Protein AF-E6YW79-F1 (afdb_monomer_lite)

Structure (mmCIF, N/CA/C/O backbone):
data_AF-E6YW79-F1
#
_entry.id   AF-E6YW79-F1
#
loop_
_atom_site.group_PDB
_atom_site.id
_atom_site.type_symbol
_atom_site.label_atom_id
_atom_site.label_alt_id
_atom_site.label_comp_id
_atom_site.label_asym_id
_atom_site.label_entity_id
_atom_site.label_seq_id
_atom_site.pdbx_PDB_ins_code
_atom_site.Cartn_x
_atom_site.Cartn_y
_atom_site.Cartn_z
_atom_site.occupancy
_atom_site.B_iso_or_equiv
_atom_site.auth_seq_id
_atom_site.auth_comp_id
_atom_site.auth_asym_id
_atom_site.auth_atom_id
_atom_site.pdbx_PDB_model_num
ATOM 1 N N . MET A 1 1 ? -9.771 10.134 -2.314 1.00 92.25 1 MET A N 1
ATOM 2 C CA . MET A 1 1 ? -8.399 9.682 -1.967 1.00 92.25 1 MET A CA 1
ATOM 3 C C . MET A 1 1 ? -8.096 9.860 -0.484 1.00 92.25 1 MET A C 1
ATOM 5 O O . MET A 1 1 ? -7.554 8.926 0.091 1.00 92.25 1 MET A O 1
ATOM 9 N N . ASN A 1 2 ? -8.450 11.001 0.130 1.00 97.81 2 ASN A N 1
ATOM 10 C CA . ASN A 1 2 ? -8.283 11.254 1.573 1.00 97.81 2 ASN A CA 1
ATOM 11 C C . ASN A 1 2 ? -6.860 10.954 2.063 1.00 97.81 2 ASN A C 1
ATOM 13 O O . ASN A 1 2 ? -6.667 10.248 3.048 1.00 97.81 2 ASN A O 1
ATOM 17 N N . LEU A 1 3 ? -5.875 11.444 1.307 1.00 98.38 3 LEU A N 1
ATOM 18 C CA . LEU A 1 3 ? -4.461 11.274 1.606 1.00 98.38 3 LEU A CA 1
ATOM 19 C C . LEU A 1 3 ? -3.974 12.432 2.473 1.00 98.38 3 LEU A C 1
ATOM 21 O O . LEU A 1 3 ? -4.204 13.588 2.118 1.00 98.38 3 LEU A O 1
ATOM 25 N N . ARG A 1 4 ? -3.257 12.131 3.555 1.00 97.75 4 ARG A N 1
ATOM 26 C CA . ARG A 1 4 ? -2.542 13.126 4.361 1.00 97.75 4 ARG A CA 1
ATOM 27 C C . ARG A 1 4 ? -1.064 12.766 4.463 1.00 97.75 4 ARG A C 1
ATOM 29 O O . ARG A 1 4 ? -0.723 11.610 4.698 1.00 97.75 4 ARG A O 1
ATOM 36 N N . LEU A 1 5 ? -0.198 13.758 4.280 1.00 96.31 5 LEU A N 1
ATOM 37 C CA . LEU A 1 5 ? 1.209 13.654 4.653 1.00 96.31 5 LEU A CA 1
ATOM 38 C C . LEU A 1 5 ? 1.336 14.038 6.125 1.00 96.31 5 LEU A C 1
ATOM 40 O O . LEU A 1 5 ? 0.803 15.063 6.541 1.00 96.31 5 LEU A O 1
ATOM 44 N N . VAL A 1 6 ? 2.046 13.219 6.886 1.00 94.19 6 VAL A N 1
ATOM 45 C CA . VAL A 1 6 ? 2.261 13.407 8.312 1.00 94.19 6 VAL A CA 1
ATOM 46 C C . VAL A 1 6 ? 3.751 13.282 8.607 1.00 94.19 6 VAL A C 1
ATOM 48 O O . VAL A 1 6 ? 4.389 12.291 8.248 1.00 94.19 6 VAL A O 1
ATOM 51 N N . THR A 1 7 ? 4.318 14.294 9.255 1.00 88.50 7 THR A N 1
ATOM 52 C CA . THR A 1 7 ? 5.762 14.387 9.519 1.00 88.50 7 THR A CA 1
ATOM 53 C C . THR A 1 7 ? 6.137 14.091 10.968 1.00 88.50 7 THR A C 1
ATOM 55 O O . THR A 1 7 ? 7.318 13.906 11.251 1.00 88.50 7 THR A O 1
ATOM 58 N N . THR A 1 8 ? 5.159 14.007 11.878 1.00 88.81 8 THR A N 1
ATOM 59 C CA . THR A 1 8 ? 5.372 13.648 13.286 1.00 88.81 8 THR A CA 1
ATOM 60 C C . THR A 1 8 ? 4.317 12.653 13.778 1.00 88.81 8 THR A C 1
ATOM 62 O O . THR A 1 8 ? 3.188 12.624 13.290 1.00 88.81 8 THR A O 1
ATOM 65 N N . LEU A 1 9 ? 4.651 11.844 14.789 1.00 89.75 9 LEU A N 1
ATOM 66 C CA . LEU A 1 9 ? 3.689 10.907 15.389 1.00 89.75 9 LEU A CA 1
ATOM 67 C C . LEU A 1 9 ? 2.538 11.632 16.107 1.00 89.75 9 LEU A C 1
ATOM 69 O O . LEU A 1 9 ? 1.419 11.130 16.132 1.00 89.75 9 LEU A O 1
ATOM 73 N N . LYS A 1 10 ? 2.777 12.838 16.637 1.00 89.69 10 LYS A N 1
ATOM 74 C CA . LYS A 1 10 ? 1.722 13.670 17.231 1.00 89.69 10 LYS A CA 1
ATOM 75 C C . LYS A 1 10 ? 0.698 14.095 16.176 1.00 89.69 10 LYS A C 1
ATOM 77 O O . LYS A 1 10 ? -0.505 13.944 16.385 1.00 89.69 10 LYS A O 1
ATOM 82 N N . ASP A 1 11 ? 1.178 14.562 15.026 1.00 92.44 11 ASP A N 1
ATOM 83 C CA . ASP A 1 11 ? 0.314 14.965 13.914 1.00 92.44 11 ASP A CA 1
ATOM 84 C C . ASP A 1 11 ? -0.427 13.767 13.308 1.00 92.44 11 ASP A C 1
ATOM 86 O O . ASP A 1 11 ? -1.526 13.933 12.770 1.00 92.44 11 ASP A O 1
ATOM 90 N N . LEU A 1 12 ? 0.135 12.555 13.427 1.00 95.12 12 LEU A N 1
ATOM 91 C CA . LEU A 1 12 ? -0.531 11.318 13.021 1.00 95.12 12 LEU A CA 1
ATOM 92 C C . LEU A 1 12 ? -1.775 11.077 13.869 1.00 95.12 12 LEU A C 1
ATOM 94 O O . LEU A 1 12 ? -2.858 10.932 13.307 1.00 95.12 12 LEU A O 1
ATOM 98 N N . GLY A 1 13 ? -1.633 11.109 15.197 1.00 94.75 13 GLY A N 1
ATOM 99 C CA . GLY A 1 13 ? -2.750 10.918 16.122 1.00 94.75 13 GLY A CA 1
ATOM 100 C C . GLY A 1 13 ? -3.864 11.934 15.895 1.00 94.75 13 GLY A C 1
ATOM 101 O O . GLY A 1 13 ? -5.007 11.546 15.654 1.00 94.75 13 GLY A O 1
ATOM 102 N N . ALA A 1 14 ? -3.516 13.224 15.837 1.00 94.81 14 ALA A N 1
ATOM 103 C CA . ALA A 1 14 ? -4.479 14.290 15.553 1.00 94.81 14 ALA A CA 1
ATOM 104 C C . ALA A 1 14 ? -5.167 14.105 14.187 1.00 94.81 14 ALA A C 1
ATOM 106 O O . ALA A 1 14 ? -6.379 14.287 14.050 1.00 94.81 14 ALA A O 1
ATOM 107 N N . SER A 1 15 ? -4.411 13.697 13.161 1.00 96.25 15 SER A N 1
ATOM 108 C CA . SER A 1 15 ? -4.961 13.457 11.826 1.00 96.25 15 SER A CA 1
ATOM 109 C C . SER A 1 15 ? -5.915 12.267 11.786 1.00 96.25 15 SER A C 1
ATOM 111 O O . SER A 1 15 ? -6.946 12.357 11.115 1.00 96.25 15 SER A O 1
ATOM 113 N N . MET A 1 16 ? -5.595 11.174 12.480 1.00 96.69 16 MET A N 1
ATOM 114 C CA . MET A 1 16 ? -6.439 9.980 12.560 1.00 96.69 16 MET A CA 1
ATOM 115 C C . MET A 1 16 ? -7.718 10.271 13.342 1.00 96.69 16 MET A C 1
ATOM 117 O O . MET A 1 16 ? -8.800 10.041 12.811 1.00 96.69 16 MET A O 1
ATOM 121 N N . GLN A 1 17 ? -7.608 10.865 14.534 1.00 95.81 17 GLN A N 1
ATOM 122 C CA . GLN A 1 17 ? -8.758 11.250 15.359 1.00 95.81 17 GLN A CA 1
ATOM 123 C C . GLN A 1 17 ? -9.705 12.184 14.605 1.00 95.81 17 GLN A C 1
ATOM 125 O O . GLN A 1 17 ? -10.901 11.914 14.546 1.00 95.81 17 GLN A O 1
ATOM 130 N N . LYS A 1 18 ? -9.175 13.220 13.938 1.00 96.31 18 LYS A N 1
ATOM 131 C CA . LYS A 1 18 ? -9.989 14.103 13.091 1.00 96.31 18 LYS A CA 1
ATOM 132 C C . LYS A 1 18 ? -10.673 13.333 11.959 1.00 96.31 18 LYS A C 1
ATOM 134 O O . LYS A 1 18 ? -11.853 13.516 11.724 1.00 96.31 18 LYS A O 1
ATOM 139 N N . THR A 1 19 ? -9.944 12.460 11.263 1.00 96.56 19 THR A N 1
ATOM 140 C CA . THR A 1 19 ? -10.503 11.670 10.150 1.00 96.56 19 THR A CA 1
ATOM 141 C C . THR A 1 19 ? -11.666 10.786 10.609 1.00 96.56 19 THR A C 1
ATOM 143 O O . THR A 1 19 ? -12.680 10.709 9.922 1.00 96.56 19 THR A O 1
ATOM 146 N N . ILE A 1 20 ? -11.526 10.146 11.771 1.00 95.69 20 ILE A N 1
ATOM 147 C CA . ILE A 1 20 ? -12.569 9.308 12.371 1.00 95.69 20 ILE A CA 1
ATOM 148 C C . ILE A 1 20 ? -13.749 10.172 12.834 1.00 95.69 20 ILE A C 1
ATOM 150 O O . ILE A 1 20 ? -14.892 9.837 12.535 1.00 95.69 20 ILE A O 1
ATOM 154 N N . GLY A 1 21 ? -13.481 11.300 13.501 1.00 95.44 21 GLY A N 1
ATOM 155 C CA . GLY A 1 21 ? -14.503 12.247 13.959 1.00 95.44 21 GLY A CA 1
ATOM 156 C C . GLY A 1 21 ? -15.311 12.875 12.819 1.00 95.44 21 GLY A C 1
ATOM 157 O O . GLY A 1 21 ? -16.516 13.048 12.952 1.00 95.44 21 GLY A O 1
ATOM 158 N N . ASP A 1 22 ? -14.677 13.114 11.668 1.00 96.88 22 ASP A N 1
ATOM 159 C CA . ASP A 1 22 ? -15.323 13.592 10.437 1.00 96.88 22 ASP A CA 1
ATOM 160 C C . ASP A 1 22 ? -16.150 12.483 9.731 1.00 96.88 22 ASP A C 1
ATOM 162 O O . ASP A 1 22 ? -16.690 12.699 8.646 1.00 96.88 22 ASP A O 1
ATOM 166 N N . GLY A 1 23 ? -16.222 11.267 10.291 1.00 96.25 23 GLY A N 1
ATOM 167 C CA . GLY A 1 23 ? -16.978 10.141 9.732 1.00 96.25 23 GLY A CA 1
ATOM 168 C C . GLY A 1 23 ? -16.363 9.518 8.472 1.00 96.25 23 GLY A C 1
ATOM 169 O O . GLY A 1 23 ? -17.032 8.758 7.762 1.00 96.25 23 GLY A O 1
ATOM 170 N N . ILE A 1 24 ? -15.094 9.811 8.164 1.00 97.44 24 ILE A N 1
ATOM 171 C CA . ILE A 1 24 ? -14.433 9.348 6.938 1.00 97.44 24 ILE A CA 1
ATOM 172 C C . ILE A 1 24 ? -14.166 7.840 7.016 1.00 97.44 24 ILE A C 1
ATOM 174 O O . ILE A 1 24 ? -13.313 7.376 7.766 1.00 97.44 24 ILE A O 1
ATOM 178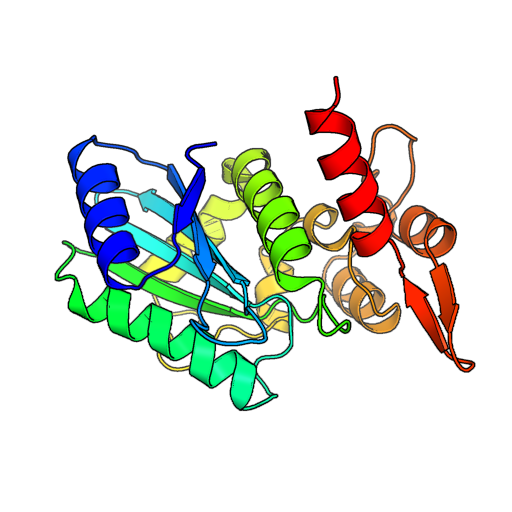 N N . GLN A 1 25 ? -14.839 7.080 6.151 1.00 97.38 25 GLN A N 1
ATOM 179 C CA . GLN A 1 25 ? -14.784 5.611 6.142 1.00 97.38 25 GLN A CA 1
ATOM 180 C C . GLN A 1 25 ? -13.524 5.026 5.488 1.00 97.38 25 GLN A C 1
ATOM 182 O O . GLN A 1 25 ? -13.233 3.844 5.648 1.00 97.38 25 GLN A O 1
ATOM 187 N N . SER A 1 26 ? -12.788 5.809 4.693 1.00 98.12 26 SER A N 1
ATOM 188 C CA . SER A 1 26 ? -11.548 5.352 4.061 1.00 98.12 26 SER A CA 1
ATOM 189 C C . SER A 1 26 ? -10.583 6.505 3.810 1.00 98.12 26 SER A C 1
ATOM 191 O O . SER A 1 26 ? -10.954 7.540 3.243 1.00 98.12 26 SER A O 1
ATOM 193 N N . SER A 1 27 ? -9.329 6.320 4.213 1.00 98.50 27 SER A N 1
ATOM 194 C CA . SER A 1 27 ? -8.274 7.331 4.113 1.00 98.50 27 SER A CA 1
ATOM 195 C C . SER A 1 27 ? -6.891 6.703 4.012 1.00 98.50 27 SER A C 1
ATOM 197 O O . SER A 1 27 ? -6.726 5.500 4.185 1.00 98.50 27 SER A O 1
ATOM 199 N N . ARG A 1 28 ? -5.898 7.519 3.652 1.00 98.69 28 ARG A N 1
ATOM 200 C CA . ARG A 1 28 ? -4.498 7.108 3.559 1.00 98.69 28 ARG A CA 1
ATOM 201 C C . ARG A 1 28 ? -3.609 8.117 4.261 1.00 98.69 28 ARG A C 1
ATOM 203 O O . ARG A 1 28 ? -3.845 9.322 4.180 1.00 98.69 28 ARG A O 1
ATOM 210 N N . PHE A 1 29 ? -2.547 7.632 4.885 1.00 98.38 29 PHE A N 1
ATOM 211 C CA . PHE A 1 29 ? -1.548 8.477 5.531 1.00 98.38 29 PHE A CA 1
ATOM 212 C C . PHE A 1 29 ? -0.171 8.098 5.011 1.00 98.38 29 PHE A C 1
ATOM 214 O O . PHE A 1 29 ? 0.165 6.921 4.984 1.00 98.38 29 PHE A O 1
ATOM 221 N N . ILE A 1 30 ? 0.625 9.076 4.592 1.00 97.62 30 ILE A N 1
ATOM 222 C CA . ILE A 1 30 ? 2.059 8.881 4.372 1.00 97.62 30 ILE A CA 1
ATOM 223 C C . ILE A 1 30 ? 2.757 9.450 5.592 1.00 97.62 30 ILE A C 1
ATOM 225 O O . ILE A 1 30 ? 2.590 10.631 5.894 1.00 97.62 30 ILE A O 1
ATOM 229 N N . VAL A 1 31 ? 3.509 8.611 6.292 1.00 95.00 31 VAL A N 1
ATOM 230 C CA . VAL A 1 31 ? 4.154 8.968 7.555 1.00 95.00 31 VAL A CA 1
ATOM 231 C C . VAL A 1 31 ? 5.655 8.978 7.351 1.00 95.00 31 VAL A C 1
ATOM 233 O O . VAL A 1 31 ? 6.218 7.977 6.910 1.00 95.00 31 VAL A O 1
ATOM 236 N N . ASN A 1 32 ? 6.303 10.096 7.679 1.00 91.19 32 ASN A N 1
ATOM 237 C CA . ASN A 1 32 ? 7.751 10.111 7.834 1.00 91.19 32 ASN A CA 1
ATOM 238 C C . ASN A 1 32 ? 8.117 9.549 9.211 1.00 91.19 32 ASN A C 1
ATOM 240 O O . ASN A 1 32 ? 7.806 10.148 10.238 1.00 91.19 32 ASN A O 1
ATOM 244 N N . VAL A 1 33 ? 8.774 8.398 9.225 1.00 80.69 33 VAL A N 1
ATOM 245 C CA . VAL A 1 33 ? 9.128 7.666 10.443 1.00 80.69 33 VAL A CA 1
ATOM 246 C C . VAL A 1 33 ? 10.450 8.152 11.051 1.00 80.69 33 VAL A C 1
ATOM 248 O O . VAL A 1 33 ? 10.714 7.920 12.229 1.00 80.69 33 VAL A O 1
ATOM 251 N N . LEU A 1 34 ? 11.278 8.853 10.268 1.00 75.31 34 LEU A N 1
ATOM 252 C CA . LEU A 1 34 ? 12.554 9.418 10.709 1.00 75.31 34 LEU A CA 1
ATOM 253 C C . LEU A 1 34 ? 12.515 10.948 10.659 1.00 75.31 34 LEU A C 1
ATOM 255 O O . LEU A 1 34 ? 12.257 11.544 9.618 1.00 75.31 34 LEU A O 1
ATOM 259 N N . THR A 1 35 ? 12.839 11.595 11.776 1.00 62.03 35 THR A N 1
ATOM 260 C CA . THR A 1 35 ? 12.948 13.062 11.879 1.00 62.03 35 THR A CA 1
ATOM 261 C C . THR A 1 35 ? 14.343 13.598 11.518 1.00 62.03 35 THR A C 1
ATOM 263 O O . THR A 1 35 ? 14.586 14.792 11.662 1.00 62.03 35 THR A O 1
ATOM 266 N N . SER A 1 36 ? 15.268 12.743 11.058 1.00 60.41 36 SER A N 1
ATOM 267 C CA . SER A 1 36 ? 16.679 13.076 10.792 1.00 60.41 36 SER A CA 1
ATOM 268 C C . SER A 1 36 ? 17.066 12.984 9.302 1.00 60.41 36 SER A C 1
ATOM 270 O O . SER A 1 36 ? 16.207 12.862 8.431 1.00 60.41 36 SER A O 1
ATOM 272 N N . ALA A 1 37 ? 18.372 13.074 9.003 1.00 62.44 37 ALA A N 1
ATOM 273 C CA . ALA A 1 37 ? 18.960 13.322 7.677 1.00 62.44 37 ALA A CA 1
ATOM 274 C C . ALA A 1 37 ? 18.546 12.368 6.535 1.00 62.44 37 ALA A C 1
ATOM 276 O O . ALA A 1 37 ? 18.712 12.723 5.369 1.00 62.44 37 ALA A O 1
ATOM 277 N N . MET A 1 38 ? 18.004 11.183 6.834 1.00 72.69 38 MET A N 1
ATOM 278 C CA . MET A 1 38 ? 17.462 10.273 5.824 1.00 72.69 38 MET A CA 1
ATOM 279 C C . MET A 1 38 ? 16.015 9.917 6.180 1.00 72.69 38 MET A C 1
ATOM 281 O O . MET A 1 38 ? 15.799 9.151 7.118 1.00 72.69 38 MET A O 1
ATOM 285 N N . PRO A 1 39 ? 15.013 10.453 5.465 1.00 82.75 39 PRO A N 1
ATOM 286 C CA . PRO A 1 39 ? 13.622 10.155 5.761 1.00 82.75 39 PRO A CA 1
ATOM 287 C C . PRO A 1 39 ? 13.283 8.706 5.391 1.00 82.75 39 PRO A C 1
ATOM 289 O O . PRO A 1 39 ? 13.745 8.182 4.374 1.00 82.75 39 PRO A O 1
ATOM 292 N N . HIS A 1 40 ? 12.418 8.079 6.184 1.00 89.75 40 HIS A N 1
ATOM 293 C CA . HIS A 1 40 ? 11.808 6.791 5.854 1.00 89.75 40 HIS A CA 1
ATOM 294 C C . HIS A 1 40 ? 10.303 6.979 5.817 1.00 89.75 40 HIS A C 1
ATOM 296 O O . HIS A 1 40 ? 9.696 7.276 6.842 1.00 89.75 40 HIS A O 1
ATOM 302 N N . PHE A 1 41 ? 9.711 6.855 4.634 1.00 93.00 41 PHE A N 1
ATOM 303 C CA . PHE A 1 41 ? 8.275 7.009 4.457 1.00 93.00 41 PHE A CA 1
ATOM 304 C C . PHE A 1 41 ? 7.602 5.649 4.357 1.00 93.00 41 PHE A C 1
ATOM 306 O O . PHE A 1 41 ? 8.024 4.812 3.559 1.00 93.00 41 PHE A O 1
ATOM 313 N N . VAL A 1 42 ? 6.519 5.493 5.110 1.00 94.75 42 VAL A N 1
ATOM 314 C CA . VAL A 1 42 ? 5.587 4.366 5.001 1.00 94.75 42 VAL A CA 1
ATOM 315 C C . VAL A 1 42 ? 4.197 4.891 4.670 1.00 94.75 42 VAL A C 1
ATOM 317 O O . VAL A 1 42 ? 3.889 6.064 4.913 1.00 94.75 42 VAL A O 1
ATOM 320 N N . VAL A 1 43 ? 3.342 4.026 4.128 1.00 97.94 43 VAL A N 1
ATOM 321 C CA . VAL A 1 43 ? 1.942 4.358 3.851 1.00 97.94 43 VAL A CA 1
ATOM 322 C C . VAL A 1 43 ? 1.010 3.513 4.707 1.00 97.94 43 VAL A C 1
ATOM 324 O O . VAL A 1 43 ? 1.215 2.316 4.877 1.00 97.94 43 VAL A O 1
ATOM 327 N N . ILE A 1 44 ? -0.024 4.149 5.242 1.00 98.44 44 ILE A N 1
ATOM 328 C CA . ILE A 1 44 ? -1.079 3.523 6.033 1.00 98.44 44 ILE A CA 1
ATOM 329 C C . ILE A 1 44 ? -2.367 3.592 5.226 1.00 98.44 44 ILE A C 1
ATOM 331 O O . ILE A 1 44 ? -2.756 4.684 4.800 1.00 98.44 44 ILE A O 1
ATOM 335 N N . ASP A 1 45 ? -3.026 2.452 5.038 1.00 98.75 45 ASP A N 1
ATOM 336 C CA . ASP A 1 45 ? -4.399 2.387 4.543 1.00 98.75 45 ASP A CA 1
ATOM 337 C C . ASP A 1 45 ? -5.367 2.258 5.716 1.00 98.75 45 ASP A C 1
ATOM 339 O O . ASP A 1 45 ? -5.168 1.435 6.613 1.00 98.75 45 ASP A O 1
ATOM 343 N N . HIS A 1 46 ? -6.412 3.076 5.707 1.00 98.31 46 HIS A N 1
ATOM 344 C CA . HIS A 1 46 ? -7.480 3.053 6.693 1.00 98.31 46 HIS A CA 1
ATOM 345 C C . HIS A 1 46 ? -8.807 2.705 6.022 1.00 98.31 46 HIS A C 1
ATOM 347 O O . HIS A 1 46 ? -9.175 3.292 4.993 1.00 98.31 46 HIS A O 1
ATOM 353 N N . LYS A 1 47 ? -9.550 1.794 6.656 1.00 98.19 47 LYS A N 1
ATOM 354 C CA . LYS A 1 47 ? -10.933 1.477 6.310 1.00 98.19 47 LYS A CA 1
ATOM 355 C C . LYS A 1 47 ? -11.757 1.227 7.573 1.00 98.19 47 LYS A C 1
ATOM 357 O O . LYS A 1 47 ? -11.350 0.440 8.425 1.00 98.19 47 LYS A O 1
ATOM 362 N N . THR A 1 48 ? -12.931 1.837 7.649 1.00 97.75 48 THR A N 1
ATOM 363 C CA . THR A 1 48 ? -13.951 1.532 8.656 1.00 97.75 48 THR A CA 1
ATOM 364 C C . THR A 1 48 ? -14.894 0.470 8.096 1.00 97.75 48 THR A C 1
ATOM 366 O O . THR A 1 48 ? -15.424 0.622 6.995 1.00 97.75 48 THR A O 1
ATOM 369 N N . ILE A 1 49 ? -15.086 -0.631 8.824 1.00 97.00 49 ILE A N 1
ATOM 370 C CA . ILE A 1 49 ? -15.976 -1.733 8.430 1.00 97.00 49 ILE A CA 1
ATOM 371 C C . ILE A 1 49 ? -16.809 -2.124 9.644 1.00 97.00 49 ILE A C 1
ATOM 373 O O . ILE A 1 49 ? -16.253 -2.555 10.648 1.00 97.00 49 ILE A O 1
ATOM 377 N N . ASN A 1 50 ? -18.137 -2.011 9.552 1.00 95.56 50 ASN A N 1
ATOM 378 C CA . ASN A 1 50 ? -19.056 -2.331 10.653 1.00 95.56 50 ASN A CA 1
ATOM 379 C C . ASN A 1 50 ? -18.659 -1.627 11.968 1.00 95.56 50 ASN A C 1
ATOM 381 O O . ASN A 1 50 ? -18.578 -2.266 13.012 1.00 95.56 50 ASN A O 1
ATOM 385 N N . ASN A 1 51 ? -18.353 -0.326 11.889 1.00 94.94 51 ASN A N 1
ATOM 386 C CA . ASN A 1 51 ? -17.861 0.519 12.989 1.00 94.94 51 ASN A CA 1
ATOM 387 C C . ASN A 1 51 ? -16.497 0.126 13.587 1.00 94.94 51 ASN A C 1
ATOM 389 O O . ASN A 1 51 ? -16.058 0.755 14.544 1.00 94.94 51 ASN A O 1
ATOM 393 N N . LYS A 1 52 ? -15.796 -0.847 12.996 1.00 97.75 52 LYS A N 1
ATOM 394 C CA . LYS A 1 52 ? -14.436 -1.238 13.381 1.00 97.75 52 LYS A CA 1
ATOM 395 C C . LYS A 1 52 ? -13.410 -0.531 12.516 1.00 97.75 52 LYS A C 1
ATOM 397 O O . LYS A 1 52 ? -13.540 -0.522 11.288 1.00 97.75 52 LYS A O 1
ATOM 402 N N . LEU A 1 53 ? -12.377 0.023 13.138 1.00 98.06 53 LEU A N 1
ATOM 403 C CA . LEU A 1 53 ? -11.315 0.736 12.432 1.00 98.06 53 LEU A CA 1
ATOM 404 C C . LEU A 1 53 ? -10.201 -0.238 12.039 1.00 98.06 53 LEU A C 1
ATOM 406 O O . LEU A 1 53 ? -9.580 -0.863 12.892 1.00 98.06 53 LEU A O 1
ATOM 410 N N . SER A 1 54 ? -9.917 -0.368 10.747 1.00 97.94 54 SER A N 1
ATOM 411 C CA . SER A 1 54 ? -8.853 -1.231 10.230 1.00 97.94 54 SER A CA 1
ATOM 412 C C . SER A 1 54 ? -7.728 -0.379 9.653 1.00 97.94 54 SER A C 1
ATOM 414 O O . SER A 1 54 ? -7.923 0.312 8.651 1.00 97.94 54 SER A O 1
ATOM 416 N N . PHE A 1 55 ? -6.549 -0.450 10.270 1.00 97.94 55 PHE A N 1
ATOM 417 C CA . PHE A 1 55 ? -5.323 0.210 9.829 1.00 97.94 55 PHE A CA 1
ATOM 418 C C . PHE A 1 55 ? -4.301 -0.825 9.358 1.00 97.94 55 PHE A C 1
ATOM 420 O O . PHE A 1 55 ? -3.982 -1.774 10.077 1.00 97.94 55 PHE A O 1
ATOM 427 N N . VAL A 1 56 ? -3.775 -0.632 8.151 1.00 98.25 56 VAL A N 1
ATOM 428 C CA . VAL A 1 56 ? -2.762 -1.507 7.550 1.00 98.25 56 VAL A CA 1
ATOM 429 C C . VAL A 1 56 ? -1.569 -0.659 7.123 1.00 98.25 56 VAL A C 1
ATOM 431 O O . VAL A 1 56 ? -1.700 0.211 6.263 1.00 98.25 56 VAL A O 1
ATOM 434 N N . LEU A 1 57 ? -0.414 -0.889 7.745 1.00 97.88 57 LEU A N 1
ATOM 435 C CA . LEU A 1 57 ? 0.832 -0.172 7.497 1.00 97.88 57 LEU A CA 1
ATOM 436 C C . LEU A 1 57 ? 1.670 -0.961 6.492 1.00 97.88 57 LEU A C 1
ATOM 438 O O . LEU A 1 57 ? 2.113 -2.066 6.792 1.00 97.88 57 LEU A O 1
ATOM 442 N N . PHE A 1 58 ? 1.908 -0.393 5.316 1.00 97.69 58 PHE A N 1
ATOM 443 C CA . PHE A 1 58 ? 2.682 -1.028 4.253 1.00 97.69 58 PHE A CA 1
ATOM 444 C C . PHE A 1 58 ? 4.152 -0.609 4.327 1.00 97.69 58 PHE A C 1
ATOM 446 O O . PHE A 1 58 ? 4.484 0.560 4.101 1.00 97.69 58 PHE A O 1
ATOM 453 N N . GLU A 1 59 ? 5.032 -1.580 4.576 1.00 95.62 59 GLU A N 1
ATOM 454 C CA . GLU A 1 59 ? 6.476 -1.446 4.379 1.00 95.62 59 GLU A CA 1
ATOM 455 C C . GLU A 1 59 ? 6.844 -1.894 2.962 1.00 95.62 59 GLU A C 1
ATOM 457 O O . GLU A 1 59 ? 6.544 -3.009 2.536 1.00 95.62 59 GLU A O 1
ATOM 462 N N . CYS A 1 60 ? 7.506 -1.019 2.209 1.00 95.62 60 CYS A N 1
ATOM 463 C CA . CYS A 1 60 ? 7.877 -1.299 0.823 1.00 95.62 60 CYS A CA 1
ATOM 464 C C . CYS A 1 60 ? 9.161 -2.129 0.721 1.00 95.62 60 CYS A C 1
ATOM 466 O O . CYS A 1 60 ? 9.394 -2.767 -0.309 1.00 95.62 60 CYS A O 1
ATOM 468 N N . THR A 1 61 ? 10.015 -2.084 1.744 1.00 93.81 61 THR A N 1
ATOM 469 C CA . THR A 1 61 ? 11.253 -2.870 1.837 1.00 93.81 61 THR A CA 1
ATOM 470 C C . THR A 1 61 ? 10.992 -4.225 2.506 1.00 93.81 61 THR A C 1
ATOM 472 O O . THR A 1 61 ? 9.842 -4.636 2.662 1.00 93.81 61 THR A O 1
ATOM 475 N N . ARG A 1 62 ? 12.064 -4.953 2.849 1.00 91.06 62 ARG A N 1
ATOM 476 C CA . ARG A 1 62 ? 11.961 -6.126 3.718 1.00 91.06 62 ARG A CA 1
ATOM 477 C C . ARG A 1 62 ? 11.933 -5.722 5.183 1.00 91.06 62 ARG A C 1
ATOM 479 O O . ARG A 1 62 ? 12.742 -4.893 5.603 1.00 91.06 62 ARG A O 1
ATOM 486 N N . CYS A 1 63 ? 11.100 -6.399 5.962 1.00 83.31 63 CYS A N 1
ATOM 487 C CA . CYS A 1 63 ? 11.068 -6.293 7.419 1.00 83.31 63 CYS A CA 1
ATOM 488 C C . CYS A 1 63 ? 12.165 -7.135 8.091 1.00 83.31 63 CYS A C 1
ATOM 490 O O . CYS A 1 63 ? 12.445 -6.948 9.269 1.00 83.31 63 CYS A O 1
ATOM 492 N N . ASN A 1 64 ? 12.840 -8.024 7.354 1.00 76.12 64 ASN A N 1
ATOM 493 C CA . ASN A 1 64 ? 13.986 -8.770 7.885 1.00 76.12 64 ASN A CA 1
ATOM 494 C C . ASN A 1 64 ? 15.244 -7.904 8.112 1.00 76.12 64 ASN A C 1
ATOM 496 O O . ASN A 1 64 ? 16.164 -8.332 8.803 1.00 76.12 64 ASN A O 1
ATOM 500 N N . ASN A 1 65 ? 15.289 -6.693 7.549 1.00 61.91 65 ASN A N 1
ATOM 501 C CA . ASN A 1 65 ? 16.272 -5.681 7.910 1.00 61.91 65 ASN A CA 1
ATOM 502 C C . ASN A 1 65 ? 15.770 -4.979 9.174 1.00 61.91 65 ASN A C 1
ATOM 504 O O . ASN A 1 65 ? 14.818 -4.198 9.101 1.00 61.91 65 ASN A O 1
ATOM 508 N N . GLU A 1 66 ? 16.426 -5.230 10.309 1.00 65.50 66 GLU A N 1
ATOM 509 C CA . GLU A 1 66 ? 16.022 -4.766 11.648 1.00 65.50 66 GLU A CA 1
ATOM 510 C C . GLU A 1 66 ? 15.591 -3.289 11.683 1.00 65.50 66 GLU A C 1
ATOM 512 O O . GLU A 1 66 ? 14.627 -2.935 12.356 1.00 65.50 66 GLU A O 1
ATOM 517 N N . VAL A 1 67 ? 16.231 -2.422 10.891 1.00 80.75 67 VAL A N 1
ATOM 518 C CA . VAL A 1 67 ? 15.925 -0.985 10.843 1.00 80.75 67 VAL A CA 1
ATOM 519 C C . VAL A 1 67 ? 14.513 -0.689 10.325 1.00 80.75 67 VAL A C 1
ATOM 521 O O . VAL A 1 67 ? 13.777 0.040 10.986 1.00 80.75 67 VAL A O 1
ATOM 524 N N . SER A 1 68 ? 14.105 -1.222 9.167 1.00 82.69 68 SER A N 1
ATOM 525 C CA . SER A 1 68 ? 12.786 -0.909 8.584 1.00 82.69 68 SER A CA 1
ATOM 526 C C . SER A 1 68 ? 11.657 -1.398 9.488 1.00 82.69 68 SER A C 1
ATOM 528 O O . SER A 1 68 ? 10.724 -0.643 9.768 1.00 82.69 68 SER A O 1
ATOM 530 N N . PHE A 1 69 ? 11.791 -2.614 10.027 1.00 87.75 69 PHE A N 1
ATOM 531 C CA . PHE A 1 69 ? 10.803 -3.173 10.943 1.00 87.75 69 PHE A CA 1
ATOM 532 C C . PHE A 1 69 ? 10.720 -2.403 12.266 1.00 87.75 69 PHE A C 1
ATOM 534 O O . PHE A 1 69 ? 9.621 -2.085 12.719 1.00 87.75 69 PHE A O 1
ATOM 541 N N . VAL A 1 70 ? 11.856 -2.018 12.857 1.00 87.81 70 VAL A N 1
ATOM 542 C CA . VAL A 1 70 ? 11.874 -1.171 14.062 1.00 87.81 70 VAL A CA 1
ATOM 543 C C . VAL A 1 70 ? 11.176 0.162 13.803 1.00 87.81 70 VAL A C 1
ATOM 545 O O . VAL A 1 70 ? 10.402 0.627 14.640 1.00 87.81 70 VAL A O 1
ATOM 548 N N . LEU A 1 71 ? 11.423 0.786 12.650 1.00 88.25 71 LEU A N 1
ATOM 549 C CA . LEU A 1 71 ? 10.812 2.065 12.303 1.00 88.25 71 LEU A CA 1
ATOM 550 C C . LEU A 1 71 ? 9.294 1.935 12.159 1.00 88.25 71 LEU A C 1
ATOM 552 O O . LEU A 1 71 ? 8.560 2.626 12.866 1.00 88.25 71 LEU A O 1
ATOM 556 N N . ILE A 1 72 ? 8.802 1.036 11.310 1.00 91.19 72 ILE A N 1
ATOM 557 C CA . ILE A 1 72 ? 7.354 0.890 11.115 1.00 91.19 72 ILE A CA 1
ATOM 558 C C . ILE A 1 72 ? 6.641 0.408 12.394 1.00 91.19 72 ILE A C 1
ATOM 560 O O . ILE A 1 72 ? 5.527 0.852 12.681 1.00 91.19 72 ILE A O 1
ATOM 564 N N . SER A 1 73 ? 7.318 -0.373 13.245 1.00 91.50 73 SER A N 1
ATOM 565 C CA . SER A 1 73 ? 6.815 -0.756 14.574 1.00 91.50 73 SER A CA 1
ATOM 566 C C . SER A 1 73 ? 6.646 0.433 15.520 1.00 91.50 73 SER A C 1
ATOM 568 O O . SER A 1 73 ? 5.692 0.459 16.297 1.00 91.50 73 SER A O 1
ATOM 570 N N . LYS A 1 74 ? 7.504 1.464 15.447 1.00 91.69 74 LYS A N 1
ATOM 571 C CA . LYS A 1 74 ? 7.300 2.712 16.211 1.00 91.69 74 LYS A CA 1
ATOM 572 C C . LYS A 1 74 ? 6.010 3.419 15.800 1.00 91.69 74 LYS A C 1
ATOM 574 O O . LYS A 1 74 ? 5.321 3.957 16.662 1.00 91.69 74 LYS A O 1
ATOM 579 N N . VAL A 1 75 ? 5.666 3.393 14.511 1.00 93.56 75 VAL A N 1
ATOM 580 C CA . VAL A 1 75 ? 4.400 3.955 14.016 1.00 93.56 75 VAL A CA 1
ATOM 581 C C . VAL A 1 75 ? 3.215 3.149 14.542 1.00 93.56 75 VAL A C 1
ATOM 583 O O . VAL A 1 75 ? 2.288 3.745 15.085 1.00 93.56 75 VAL A O 1
ATOM 586 N N . LYS A 1 76 ? 3.260 1.810 14.457 1.00 94.75 76 LYS A N 1
ATOM 587 C CA . LYS A 1 76 ? 2.215 0.934 15.019 1.00 94.75 76 LYS A CA 1
ATOM 588 C C . LYS A 1 76 ? 1.995 1.203 16.511 1.00 94.75 76 LYS A C 1
ATOM 590 O O . LYS A 1 76 ? 0.869 1.484 16.908 1.00 94.75 76 LYS A O 1
ATOM 595 N N . ARG A 1 77 ? 3.068 1.229 17.308 1.00 93.38 77 ARG A N 1
ATOM 596 C CA . ARG A 1 77 ? 3.001 1.516 18.752 1.00 93.38 77 ARG A CA 1
ATOM 597 C C . ARG A 1 77 ? 2.438 2.901 19.062 1.00 93.38 77 ARG A C 1
ATOM 599 O O . ARG A 1 77 ? 1.730 3.068 20.048 1.00 93.38 77 ARG A O 1
ATOM 606 N N . ALA A 1 78 ? 2.740 3.899 18.233 1.00 93.38 78 ALA A N 1
ATOM 607 C CA . ALA A 1 78 ? 2.147 5.224 18.382 1.00 93.38 78 ALA A CA 1
ATOM 608 C C . ALA A 1 78 ? 0.631 5.188 18.147 1.00 93.38 78 ALA A C 1
ATOM 610 O O . ALA A 1 78 ? -0.112 5.743 18.949 1.00 93.38 78 ALA A O 1
ATOM 611 N N . ILE A 1 79 ? 0.178 4.482 17.103 1.00 94.25 79 ILE A N 1
ATOM 612 C CA . ILE A 1 79 ? -1.251 4.287 16.813 1.00 94.25 79 ILE A CA 1
ATOM 613 C C . ILE A 1 79 ? -1.956 3.603 17.983 1.00 94.25 79 ILE A C 1
ATOM 615 O O . ILE A 1 79 ? -3.024 4.049 18.397 1.00 94.25 79 ILE A O 1
ATOM 619 N N . GLU A 1 80 ? -1.330 2.576 18.556 1.00 93.19 80 GLU A N 1
ATOM 620 C CA . GLU A 1 80 ? -1.849 1.873 19.731 1.00 93.19 80 GLU A CA 1
ATOM 621 C C . GLU A 1 80 ? -1.974 2.777 20.963 1.00 93.19 80 GLU A C 1
ATOM 623 O O . GLU A 1 80 ? -2.889 2.609 21.766 1.00 93.19 80 GLU A O 1
ATOM 628 N N . GLY A 1 81 ? -1.114 3.791 21.076 1.00 93.31 81 GLY A N 1
ATOM 629 C CA . GLY A 1 81 ? -1.178 4.802 22.128 1.00 93.31 81 GLY A CA 1
ATOM 630 C C . GLY A 1 81 ? -2.247 5.887 21.935 1.00 93.31 81 GLY A C 1
ATOM 631 O O . GLY A 1 81 ? -2.512 6.624 22.881 1.00 93.31 81 GLY A O 1
ATOM 632 N N . PHE A 1 82 ? -2.878 6.017 20.759 1.00 91.81 82 PHE A N 1
ATOM 633 C CA . PHE A 1 82 ? -3.849 7.095 20.484 1.00 91.81 82 PHE A CA 1
ATOM 634 C C . PHE A 1 82 ? -5.252 6.861 21.061 1.00 91.81 82 PHE A C 1
ATOM 636 O O . PHE A 1 82 ? -6.109 7.733 20.904 1.00 91.81 82 PHE A O 1
ATOM 643 N N . GLN A 1 83 ? -5.487 5.716 21.714 1.00 87.69 83 GLN A N 1
ATOM 644 C CA . GLN A 1 83 ? -6.768 5.357 22.342 1.00 87.69 83 GLN A CA 1
ATOM 645 C C . GLN A 1 83 ? -7.964 5.446 21.372 1.00 87.69 83 GLN A C 1
ATOM 647 O O . GLN A 1 83 ? -9.033 5.950 21.713 1.00 87.69 83 GLN A O 1
ATOM 652 N N . LEU A 1 84 ? -7.780 4.981 20.132 1.00 90.94 84 LEU A N 1
ATOM 653 C CA . LEU A 1 84 ? -8.858 4.927 19.141 1.00 90.94 84 LEU A CA 1
ATOM 654 C C . LEU A 1 84 ? -9.906 3.860 19.530 1.00 90.94 84 LEU A C 1
ATOM 656 O O . LEU A 1 84 ? -9.540 2.830 20.098 1.00 90.94 84 LEU A O 1
ATOM 660 N N . PRO A 1 85 ? -11.199 4.062 19.217 1.00 89.88 85 PRO A N 1
ATOM 661 C CA . PRO A 1 85 ? -12.242 3.084 19.525 1.00 89.88 85 PRO A CA 1
ATOM 662 C C . PRO A 1 85 ? -12.178 1.870 18.582 1.00 89.88 85 PRO A C 1
ATOM 664 O O . PRO A 1 85 ? -12.033 2.052 17.377 1.00 89.88 85 PRO A O 1
ATOM 667 N N . ASP A 1 86 ? -12.313 0.653 19.130 1.00 93.50 86 ASP A N 1
ATOM 668 C CA . ASP A 1 86 ? -12.428 -0.641 18.411 1.00 93.50 86 ASP A CA 1
ATOM 669 C C . ASP A 1 86 ? -11.590 -0.716 17.113 1.00 93.50 86 ASP A C 1
ATOM 671 O O . ASP A 1 86 ? -12.112 -0.854 15.998 1.00 93.50 86 ASP A O 1
ATOM 675 N N . PHE A 1 87 ? -10.269 -0.550 17.265 1.00 95.25 87 PHE A N 1
ATOM 676 C CA . PHE A 1 87 ? -9.319 -0.491 16.154 1.00 95.25 87 PHE A CA 1
ATOM 677 C C . PHE A 1 87 ? -8.396 -1.713 16.081 1.00 95.25 87 PHE A C 1
ATOM 679 O O . PHE A 1 87 ? -8.057 -2.339 17.083 1.00 95.25 87 PHE A O 1
ATOM 686 N N . TYR A 1 88 ? -7.945 -2.009 14.862 1.00 96.19 88 TYR A N 1
ATOM 687 C CA . TYR A 1 88 ? -7.094 -3.144 14.525 1.00 96.19 88 TYR A CA 1
ATOM 688 C C . TYR A 1 88 ? -5.974 -2.664 13.610 1.00 96.19 88 TYR A C 1
ATOM 690 O O . TYR A 1 88 ? -6.227 -2.042 12.576 1.00 96.19 88 TYR A O 1
ATOM 698 N N . CYS A 1 89 ? -4.732 -2.940 13.992 1.00 96.00 89 CYS A N 1
ATOM 699 C CA . CYS A 1 89 ? -3.553 -2.374 13.353 1.00 96.00 89 CYS A CA 1
ATOM 700 C C . CYS A 1 89 ? -2.554 -3.480 13.009 1.00 96.00 89 CYS A C 1
ATOM 702 O O . CYS A 1 89 ? -2.152 -4.235 13.892 1.00 96.00 89 CYS A O 1
ATOM 704 N N . SER A 1 90 ? -2.147 -3.562 11.741 1.00 96.81 90 SER A N 1
ATOM 705 C CA . SER A 1 90 ? -1.160 -4.542 11.272 1.00 96.81 90 SER A CA 1
ATOM 706 C C . SER A 1 90 ? -0.092 -3.910 10.402 1.00 96.81 90 SER A C 1
ATOM 708 O O . SER A 1 90 ? -0.368 -2.989 9.634 1.00 96.81 90 SER A O 1
ATOM 710 N N . ILE A 1 91 ? 1.113 -4.468 10.475 1.00 96.31 91 ILE A N 1
ATOM 711 C CA . ILE A 1 91 ? 2.202 -4.199 9.538 1.00 96.31 91 ILE A CA 1
ATOM 712 C C . ILE A 1 91 ? 2.173 -5.261 8.438 1.00 96.31 91 ILE A C 1
ATOM 714 O O . ILE A 1 91 ? 2.015 -6.448 8.727 1.00 96.31 91 ILE A O 1
ATOM 718 N N . VAL A 1 92 ? 2.346 -4.844 7.186 1.00 96.94 92 VAL A N 1
ATOM 719 C CA . VAL A 1 92 ? 2.466 -5.735 6.030 1.00 96.94 92 VAL A CA 1
ATOM 720 C C . VAL A 1 92 ? 3.742 -5.410 5.258 1.00 96.94 92 VAL A C 1
ATOM 722 O O . VAL A 1 92 ? 4.029 -4.254 4.945 1.00 96.94 92 VAL A O 1
ATOM 725 N N . GLU A 1 93 ? 4.526 -6.438 4.965 1.00 96.19 93 GLU A N 1
ATOM 726 C CA . GLU A 1 93 ? 5.760 -6.342 4.190 1.00 96.19 93 GLU A CA 1
ATOM 727 C C . GLU A 1 93 ? 5.448 -6.544 2.705 1.00 96.19 93 GLU A C 1
ATOM 729 O O . GLU A 1 93 ? 4.792 -7.512 2.341 1.00 96.19 93 GLU A O 1
ATOM 734 N N . MET A 1 94 ? 5.928 -5.671 1.819 1.00 97.56 94 MET A N 1
ATOM 735 C CA . MET A 1 94 ? 5.751 -5.848 0.371 1.00 97.56 94 MET A CA 1
ATOM 736 C C . MET A 1 94 ? 6.984 -6.431 -0.319 1.00 97.56 94 MET A C 1
ATOM 738 O O . MET A 1 94 ? 6.864 -7.118 -1.337 1.00 97.56 94 MET A O 1
ATOM 742 N N . ASP A 1 95 ? 8.176 -6.135 0.200 1.00 96.44 95 ASP A N 1
ATOM 743 C CA . ASP A 1 95 ? 9.449 -6.513 -0.408 1.00 96.44 95 ASP A CA 1
ATOM 744 C C . ASP A 1 95 ? 9.609 -6.049 -1.877 1.00 96.44 95 ASP A C 1
ATOM 746 O O . ASP A 1 95 ? 10.178 -6.758 -2.703 1.00 96.44 95 ASP A O 1
ATOM 750 N N . ILE A 1 96 ? 9.138 -4.852 -2.241 1.00 97.12 96 ILE A N 1
ATOM 751 C CA . ILE A 1 96 ? 9.190 -4.333 -3.626 1.00 97.12 96 ILE A CA 1
ATOM 752 C C . ILE A 1 96 ? 10.272 -3.270 -3.866 1.00 97.12 96 ILE A C 1
ATOM 754 O O . ILE A 1 96 ? 10.672 -3.041 -5.013 1.00 97.12 96 ILE A O 1
ATOM 758 N N . GLN A 1 97 ? 10.773 -2.642 -2.801 1.00 95.50 97 GLN A N 1
ATOM 759 C CA . GLN A 1 97 ? 11.815 -1.620 -2.834 1.00 95.50 97 GLN A CA 1
ATOM 760 C C . GLN A 1 97 ? 13.182 -2.200 -2.425 1.00 95.50 97 GLN A C 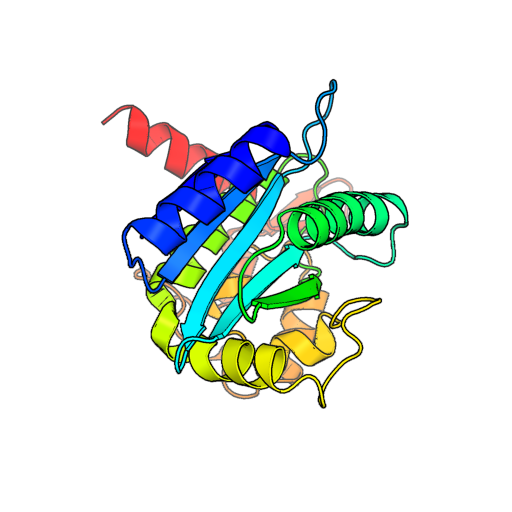1
ATOM 762 O O . GLN A 1 97 ? 13.325 -2.948 -1.461 1.00 95.50 97 GLN A O 1
ATOM 767 N N . ARG A 1 98 ? 14.213 -1.836 -3.185 1.00 92.62 98 ARG A N 1
ATOM 768 C CA . ARG A 1 98 ? 15.643 -2.160 -3.023 1.00 92.62 98 ARG A CA 1
ATOM 769 C C . ARG A 1 98 ? 16.518 -0.907 -2.947 1.00 92.62 98 ARG A C 1
ATOM 771 O O . ARG A 1 98 ? 17.614 -0.946 -2.405 1.00 92.62 98 ARG A O 1
ATOM 778 N N . SER A 1 99 ? 16.065 0.203 -3.524 1.00 90.69 99 SER A N 1
ATOM 779 C CA . SER A 1 99 ? 16.729 1.505 -3.462 1.00 90.69 99 SER A CA 1
ATOM 780 C C . SER A 1 99 ? 16.574 2.149 -2.085 1.00 90.69 99 SER A C 1
ATOM 782 O O . SER A 1 99 ? 15.489 2.101 -1.509 1.00 90.69 99 SER A O 1
ATOM 784 N N . MET A 1 100 ? 17.607 2.849 -1.617 1.00 87.94 100 MET A N 1
ATOM 785 C CA . MET A 1 100 ? 17.604 3.509 -0.303 1.00 87.94 100 MET A CA 1
ATOM 786 C C . MET A 1 100 ? 16.777 4.808 -0.247 1.00 87.94 100 MET A C 1
ATOM 788 O O . MET A 1 100 ? 16.439 5.260 0.835 1.00 87.94 100 MET A O 1
ATOM 792 N N . SER A 1 101 ? 16.441 5.416 -1.391 1.00 89.88 101 SER A N 1
ATOM 793 C CA . SER A 1 101 ? 15.931 6.800 -1.465 1.00 89.88 101 SER A CA 1
ATOM 794 C C . SER A 1 101 ? 14.551 6.959 -2.124 1.00 89.88 101 SER A C 1
ATOM 796 O O . SER A 1 101 ? 14.118 8.080 -2.395 1.00 89.88 101 SER A O 1
ATOM 798 N N . GLU A 1 102 ? 13.845 5.862 -2.420 1.00 94.31 102 GLU A N 1
ATOM 799 C CA . GLU A 1 102 ? 12.554 5.907 -3.134 1.00 94.31 102 GLU A CA 1
ATOM 800 C C . GLU A 1 102 ? 11.328 5.721 -2.225 1.00 94.31 102 GLU A C 1
ATOM 802 O O . GLU A 1 102 ? 10.210 5.744 -2.737 1.00 94.31 102 GLU A O 1
ATOM 807 N N . CYS A 1 103 ? 11.496 5.575 -0.904 1.00 94.19 103 CYS A N 1
ATOM 808 C CA . CYS A 1 103 ? 10.405 5.267 0.041 1.00 94.19 103 CYS A CA 1
ATOM 809 C C . CYS A 1 103 ? 9.207 6.222 -0.086 1.00 94.19 103 CYS A C 1
ATOM 811 O O . CYS A 1 103 ? 8.061 5.776 -0.121 1.00 94.19 103 CYS A O 1
ATOM 813 N N . GLY A 1 104 ? 9.451 7.524 -0.269 1.00 95.44 104 GLY A N 1
ATOM 814 C CA . GLY A 1 104 ? 8.385 8.509 -0.488 1.00 95.44 104 GLY A CA 1
ATOM 815 C C . GLY A 1 104 ? 7.623 8.308 -1.805 1.00 95.44 104 GLY A C 1
ATOM 816 O O . GLY A 1 104 ? 6.403 8.447 -1.846 1.00 95.44 104 GLY A O 1
ATOM 817 N N . ILE A 1 105 ? 8.314 7.924 -2.882 1.00 97.88 105 ILE A N 1
ATOM 818 C CA . ILE A 1 105 ? 7.693 7.691 -4.195 1.00 97.88 105 ILE A CA 1
ATOM 819 C C . ILE A 1 105 ? 6.923 6.374 -4.220 1.00 97.88 105 ILE A C 1
ATOM 821 O O . ILE A 1 105 ? 5.824 6.335 -4.777 1.00 97.88 105 ILE A O 1
ATOM 825 N N . PHE A 1 106 ? 7.456 5.323 -3.593 1.00 97.94 106 PHE A N 1
ATOM 826 C CA . PHE A 1 106 ? 6.717 4.081 -3.381 1.00 97.94 106 PHE A CA 1
ATOM 827 C C . PHE A 1 106 ? 5.460 4.332 -2.549 1.00 97.94 106 PHE A C 1
ATOM 829 O O . PHE A 1 106 ? 4.369 4.009 -3.013 1.00 97.94 106 PHE A O 1
ATOM 836 N N . SER A 1 107 ? 5.587 5.003 -1.401 1.00 97.75 107 SER A N 1
ATOM 837 C CA . SER A 1 107 ? 4.458 5.347 -0.526 1.00 97.75 107 SER A CA 1
ATOM 838 C C . SER A 1 107 ? 3.385 6.165 -1.251 1.00 97.75 107 SER A C 1
ATOM 840 O O . SER A 1 107 ? 2.200 5.859 -1.148 1.00 97.75 107 SER A O 1
ATOM 842 N N . LEU A 1 108 ? 3.773 7.161 -2.057 1.00 98.25 108 LEU A N 1
ATOM 843 C CA . LEU A 1 108 ? 2.830 7.961 -2.845 1.00 98.25 108 LEU A CA 1
ATOM 844 C C . LEU A 1 108 ? 2.147 7.150 -3.954 1.00 98.25 108 LEU A C 1
ATOM 846 O O . LEU A 1 108 ? 0.938 7.274 -4.168 1.00 98.25 108 LEU A O 1
ATOM 850 N N . ALA A 1 109 ? 2.905 6.328 -4.682 1.00 98.06 109 ALA A N 1
ATOM 851 C CA . ALA A 1 109 ? 2.345 5.469 -5.719 1.00 98.06 109 ALA A CA 1
ATOM 852 C C . ALA A 1 109 ? 1.367 4.445 -5.121 1.00 98.06 109 ALA A C 1
ATOM 854 O O . ALA A 1 109 ? 0.286 4.244 -5.680 1.00 98.06 109 ALA A O 1
ATOM 855 N N . LEU A 1 110 ? 1.715 3.865 -3.971 1.00 98.38 110 LEU A N 1
ATOM 856 C CA . LEU A 1 110 ? 0.875 2.940 -3.220 1.00 98.38 110 LEU A CA 1
ATOM 857 C C . LEU A 1 110 ? -0.370 3.618 -2.669 1.00 98.38 110 LEU A C 1
ATOM 859 O O . LEU A 1 110 ? -1.452 3.104 -2.898 1.00 98.38 110 LEU A O 1
ATOM 863 N N . ALA A 1 111 ? -0.275 4.799 -2.055 1.00 98.62 111 ALA A N 1
ATOM 864 C CA . ALA A 1 111 ? -1.443 5.538 -1.568 1.00 98.62 111 ALA A CA 1
ATOM 865 C C . ALA A 1 111 ? -2.509 5.737 -2.660 1.00 98.62 111 ALA A C 1
ATOM 867 O O . ALA A 1 111 ? -3.705 5.536 -2.433 1.00 98.62 111 ALA A O 1
ATOM 868 N N . LYS A 1 112 ? -2.072 6.077 -3.881 1.00 98.19 112 LYS A N 1
ATOM 869 C CA . LYS A 1 112 ? -2.964 6.185 -5.045 1.00 98.19 112 LYS A CA 1
ATOM 870 C C . LYS A 1 112 ? -3.569 4.828 -5.421 1.00 98.19 112 LYS A C 1
ATOM 872 O O . LYS A 1 112 ? -4.736 4.776 -5.795 1.00 98.19 112 LYS A O 1
ATOM 877 N N . LYS A 1 113 ? -2.803 3.736 -5.333 1.00 97.94 113 LYS A N 1
ATOM 878 C CA . LYS A 1 113 ? -3.286 2.375 -5.619 1.00 97.94 113 LYS A CA 1
ATOM 879 C C . LYS A 1 113 ? -4.255 1.845 -4.574 1.00 97.94 113 LYS A C 1
ATOM 881 O O . LYS A 1 113 ? -5.302 1.344 -4.967 1.00 97.94 113 LYS A O 1
ATOM 886 N N . LEU A 1 114 ? -3.969 2.053 -3.295 1.00 98.50 114 LEU A N 1
ATOM 887 C CA . LEU A 1 114 ? -4.860 1.748 -2.181 1.00 98.50 114 LEU A CA 1
ATOM 888 C C . LEU A 1 114 ? -6.223 2.420 -2.383 1.00 98.50 114 LEU A C 1
ATOM 890 O O . LEU A 1 114 ? -7.257 1.772 -2.276 1.00 98.50 114 LEU A O 1
ATOM 894 N N . TYR A 1 115 ? -6.231 3.690 -2.804 1.00 98.25 115 TYR A N 1
ATOM 895 C CA . TYR A 1 115 ? -7.466 4.388 -3.161 1.00 98.25 115 TYR A CA 1
ATOM 896 C C . TYR A 1 115 ? -8.173 3.793 -4.388 1.00 98.25 115 TYR A C 1
ATOM 898 O O . TYR A 1 115 ? -9.362 3.492 -4.324 1.00 98.25 115 TYR A O 1
ATOM 906 N N . LEU A 1 116 ? -7.459 3.614 -5.503 1.00 97.62 116 LEU A N 1
ATOM 907 C CA . LEU A 1 116 ? -8.048 3.139 -6.763 1.00 97.62 116 LEU A CA 1
ATOM 908 C C . LEU A 1 116 ? -8.530 1.683 -6.713 1.00 97.62 116 LEU A C 1
ATOM 910 O O . LEU A 1 116 ? -9.337 1.294 -7.551 1.00 97.62 116 LEU A O 1
ATOM 914 N N . ARG A 1 117 ? -8.002 0.879 -5.786 1.00 96.88 117 ARG A N 1
ATOM 915 C CA . ARG A 1 117 ? -8.318 -0.547 -5.608 1.00 96.88 117 ARG A CA 1
ATOM 916 C C . ARG A 1 117 ? -8.964 -0.832 -4.252 1.00 96.88 117 ARG A C 1
ATOM 918 O O . ARG A 1 117 ? -8.902 -1.953 -3.759 1.00 96.88 117 ARG A O 1
ATOM 925 N N . SER A 1 118 ? -9.573 0.180 -3.635 1.00 95.62 118 SER A N 1
ATOM 926 C CA . SER A 1 118 ? -10.151 0.085 -2.289 1.00 95.62 118 SER A CA 1
ATOM 927 C C . SER A 1 118 ? -11.266 -0.970 -2.162 1.00 95.62 118 SER A C 1
ATOM 929 O O . SER A 1 118 ? -11.569 -1.412 -1.048 1.00 95.62 118 SER A O 1
ATOM 931 N N . ASP A 1 119 ? -11.887 -1.357 -3.278 1.00 94.31 119 ASP A N 1
ATOM 932 C CA . ASP A 1 119 ? -12.838 -2.466 -3.401 1.00 94.31 119 ASP A CA 1
ATOM 933 C C . ASP A 1 119 ? -12.133 -3.825 -3.255 1.00 94.31 119 ASP A C 1
ATOM 935 O O . ASP A 1 119 ? -12.560 -4.674 -2.475 1.00 94.31 119 ASP A O 1
ATOM 939 N N . LYS A 1 120 ? -10.992 -4.006 -3.929 1.00 96.31 120 LYS A N 1
ATOM 940 C CA . LYS A 1 120 ? -10.201 -5.248 -3.897 1.00 96.31 120 LYS A CA 1
ATOM 941 C C . LYS A 1 120 ? -9.525 -5.501 -2.550 1.00 96.31 120 LYS A C 1
ATOM 943 O O . LYS A 1 120 ? -9.221 -6.641 -2.222 1.00 96.31 120 LYS A O 1
ATOM 948 N N . LEU A 1 121 ? -9.333 -4.455 -1.750 1.00 97.50 121 LEU A N 1
ATOM 949 C CA . LEU A 1 121 ? -8.666 -4.530 -0.446 1.00 97.50 121 LEU A CA 1
ATOM 950 C C . LEU A 1 121 ? -9.612 -4.833 0.719 1.00 97.50 121 LEU A C 1
ATOM 952 O O . LEU A 1 121 ? -9.175 -4.925 1.865 1.00 97.50 121 LEU A O 1
ATOM 956 N N . GLU A 1 122 ? -10.911 -5.005 0.470 1.00 96.56 122 GLU A N 1
ATOM 957 C CA . GLU A 1 122 ? -11.862 -5.273 1.548 1.00 96.56 122 GLU A CA 1
ATOM 958 C C . GLU A 1 122 ? -11.532 -6.543 2.331 1.00 96.56 122 GLU A C 1
ATOM 960 O O . GLU A 1 122 ? -11.579 -6.533 3.561 1.00 96.56 122 GLU A O 1
ATOM 965 N N . LYS A 1 123 ? -11.134 -7.607 1.628 1.00 97.12 123 LYS A N 1
ATOM 966 C CA . LYS A 1 123 ? -10.742 -8.867 2.259 1.00 97.12 123 LYS A CA 1
ATOM 967 C C . LYS A 1 123 ? -9.551 -8.681 3.205 1.00 97.12 123 LYS A C 1
ATOM 969 O O . LYS A 1 123 ? -9.579 -9.210 4.310 1.00 97.12 123 LYS A O 1
ATOM 974 N N . LEU A 1 124 ? -8.544 -7.898 2.805 1.00 97.94 124 LEU A N 1
ATOM 975 C CA . LEU A 1 124 ? -7.377 -7.595 3.642 1.00 97.94 124 LEU A CA 1
ATOM 976 C C . LEU A 1 124 ? -7.799 -6.908 4.945 1.00 97.94 124 LEU A C 1
ATOM 978 O O . LEU A 1 124 ? -7.394 -7.327 6.024 1.00 97.94 124 LEU A O 1
ATOM 982 N N . HIS A 1 125 ? -8.665 -5.898 4.857 1.00 98.25 125 HIS A N 1
ATOM 983 C CA . HIS A 1 125 ? -9.136 -5.175 6.037 1.00 98.25 125 HIS A CA 1
ATOM 984 C C . HIS A 1 125 ? -10.045 -6.010 6.945 1.00 98.25 125 HIS A C 1
ATOM 986 O O . HIS A 1 125 ? -9.951 -5.870 8.165 1.00 98.25 125 HIS A O 1
ATOM 992 N N . ARG A 1 126 ? -10.904 -6.871 6.381 1.00 97.44 126 ARG A N 1
ATOM 993 C CA . ARG A 1 126 ? -11.748 -7.799 7.155 1.00 97.44 126 ARG A CA 1
ATOM 994 C C . ARG A 1 126 ? -10.908 -8.834 7.895 1.00 97.44 126 ARG A C 1
ATOM 996 O O . ARG A 1 126 ? -11.135 -9.052 9.082 1.00 97.44 126 ARG A O 1
ATOM 1003 N N . ASP A 1 127 ? -9.915 -9.410 7.225 1.00 96.88 127 ASP A N 1
ATOM 1004 C CA . ASP A 1 127 ? -9.008 -10.375 7.846 1.00 96.88 127 ASP A CA 1
ATOM 1005 C C . ASP A 1 127 ? -8.118 -9.698 8.906 1.00 96.88 127 ASP A C 1
ATOM 1007 O O . ASP A 1 127 ? -7.902 -10.269 9.973 1.00 96.88 127 ASP A O 1
ATOM 1011 N N . ASN A 1 128 ? -7.703 -8.442 8.684 1.00 97.06 128 ASN A N 1
ATOM 1012 C CA . ASN A 1 128 ? -6.993 -7.640 9.687 1.00 97.06 128 ASN A CA 1
ATOM 1013 C C . ASN A 1 128 ? -7.830 -7.418 10.954 1.00 97.06 128 ASN A C 1
ATOM 1015 O O . ASN A 1 128 ? -7.302 -7.507 12.058 1.00 97.06 128 ASN A O 1
ATOM 1019 N N . ILE A 1 129 ? -9.131 -7.150 10.806 1.00 96.50 129 ILE A N 1
ATOM 1020 C CA . ILE A 1 129 ? -10.056 -7.021 11.940 1.00 96.50 129 ILE A CA 1
ATOM 1021 C C . ILE A 1 129 ? -10.187 -8.364 12.667 1.00 96.50 129 ILE A C 1
ATOM 1023 O O . ILE A 1 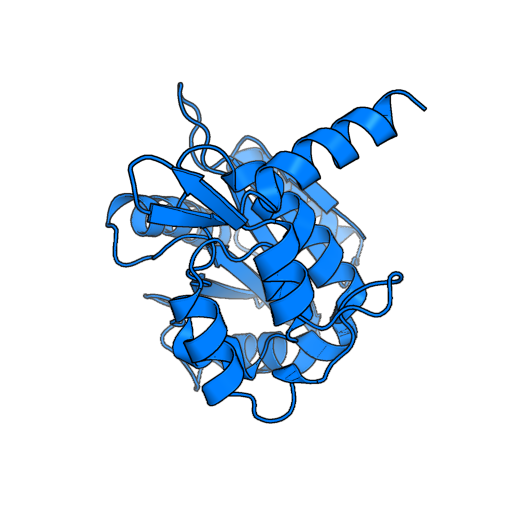129 ? -10.063 -8.424 13.889 1.00 96.50 129 ILE A O 1
ATOM 1027 N N . LYS A 1 130 ? -10.396 -9.455 11.920 1.00 95.06 130 LYS A N 1
ATOM 1028 C CA . LYS A 1 130 ? -10.601 -10.792 12.489 1.00 95.06 130 LYS A CA 1
ATOM 1029 C C . LYS A 1 130 ? -9.386 -11.282 13.285 1.00 95.06 130 LYS A C 1
ATOM 1031 O O . LYS A 1 130 ? -9.562 -11.795 14.384 1.00 95.06 130 LYS A O 1
ATOM 1036 N N . GLY A 1 131 ? -8.173 -11.066 12.771 1.00 88.31 131 GLY A N 1
ATOM 1037 C CA . GLY A 1 131 ? -6.925 -11.354 13.486 1.00 88.31 131 GLY A CA 1
ATOM 1038 C C . GLY A 1 131 ? -6.564 -12.830 13.624 1.00 88.31 131 GLY A C 1
ATOM 1039 O O . GLY A 1 131 ? -5.795 -13.170 14.511 1.00 88.31 131 GLY A O 1
ATOM 1040 N N . ASP A 1 132 ? -7.122 -13.705 12.790 1.00 87.19 132 ASP A N 1
ATOM 1041 C CA . ASP A 1 132 ? -6.902 -15.157 12.844 1.00 87.19 132 ASP A CA 1
ATOM 1042 C C . ASP A 1 132 ? -5.915 -15.670 11.783 1.00 87.19 132 ASP A C 1
ATOM 1044 O O . ASP A 1 132 ? -5.531 -16.837 11.805 1.00 87.19 132 ASP A O 1
ATOM 1048 N N . ARG A 1 133 ? -5.518 -14.818 10.830 1.00 81.69 133 ARG A N 1
ATOM 1049 C CA . ARG A 1 133 ? -4.660 -15.203 9.699 1.00 81.69 133 ARG A CA 1
ATOM 1050 C C . ARG A 1 133 ? -3.184 -14.867 9.869 1.00 81.69 133 ARG A C 1
ATOM 1052 O O . ARG A 1 133 ? -2.366 -15.465 9.175 1.00 81.69 133 ARG A O 1
ATOM 1059 N N . TRP A 1 134 ? -2.845 -13.904 10.721 1.00 86.12 134 TRP A N 1
ATOM 1060 C CA . TRP A 1 134 ? -1.461 -13.540 11.014 1.00 86.12 134 TRP A CA 1
ATOM 1061 C C . TRP A 1 134 ? -1.331 -12.915 12.398 1.00 86.12 134 TRP A C 1
ATOM 1063 O O . TRP A 1 134 ? -2.279 -12.329 12.926 1.00 86.12 134 TRP A O 1
ATOM 1073 N N . ASP A 1 135 ? -0.126 -13.024 12.947 1.00 84.12 135 ASP A N 1
ATOM 1074 C CA . ASP A 1 135 ? 0.248 -12.357 14.182 1.00 84.12 135 ASP A CA 1
ATOM 1075 C C . ASP A 1 135 ? 0.423 -10.852 13.933 1.00 84.12 135 ASP A C 1
ATOM 1077 O O . ASP A 1 135 ? 1.244 -10.423 13.113 1.00 84.12 135 ASP A O 1
ATOM 1081 N N . ARG A 1 136 ? -0.377 -10.042 14.631 1.00 84.25 136 ARG A N 1
ATOM 1082 C CA . ARG A 1 136 ? -0.337 -8.578 14.531 1.00 84.25 136 ARG A CA 1
ATOM 1083 C C . ARG A 1 136 ? 0.845 -7.973 15.284 1.00 84.25 136 ARG A C 1
ATOM 1085 O O . ARG A 1 136 ? 1.149 -6.806 15.048 1.00 84.25 136 ARG A O 1
ATOM 1092 N N . ASP A 1 137 ? 1.519 -8.726 16.147 1.00 80.44 137 ASP A N 1
ATOM 1093 C CA . ASP A 1 137 ? 2.675 -8.245 16.909 1.00 80.44 137 ASP A CA 1
ATOM 1094 C C . ASP A 1 137 ? 3.977 -8.299 16.107 1.00 80.44 137 ASP A C 1
ATOM 1096 O O . ASP A 1 137 ? 4.938 -7.599 16.428 1.00 80.44 137 ASP A O 1
ATOM 1100 N N . VAL A 1 138 ? 3.982 -9.065 15.016 1.00 86.31 138 VAL A N 1
ATOM 1101 C CA . VAL A 1 138 ? 5.102 -9.154 14.080 1.00 86.31 138 VAL A CA 1
ATOM 1102 C C . VAL A 1 138 ? 4.757 -8.343 12.825 1.00 86.31 138 VAL A C 1
ATOM 1104 O O . VAL A 1 138 ? 4.615 -7.120 12.867 1.00 86.31 138 VAL A O 1
ATOM 1107 N N . TYR A 1 139 ? 4.617 -9.006 11.687 1.00 91.25 139 TYR A N 1
ATOM 1108 C CA . TYR A 1 139 ? 4.161 -8.438 10.432 1.00 91.25 139 TYR A CA 1
ATOM 1109 C C . TYR A 1 139 ? 3.647 -9.571 9.552 1.00 91.25 139 TYR A C 1
ATOM 1111 O O . TYR A 1 139 ? 4.089 -10.718 9.649 1.00 91.25 139 TYR A O 1
ATOM 1119 N N . LEU A 1 140 ? 2.738 -9.238 8.647 1.00 94.56 140 LEU A N 1
ATOM 1120 C CA . LEU A 1 140 ? 2.327 -10.140 7.587 1.00 94.56 140 LEU A CA 1
ATOM 1121 C C . LEU A 1 140 ? 3.397 -10.135 6.487 1.00 94.56 140 LEU A C 1
ATOM 1123 O O . LEU A 1 140 ? 3.729 -9.081 5.938 1.00 94.56 140 LEU A O 1
ATOM 1127 N N . SER A 1 141 ? 3.948 -11.313 6.193 1.00 94.31 141 SER A N 1
ATOM 1128 C CA . SER A 1 141 ? 5.008 -11.483 5.198 1.00 94.31 141 SER A CA 1
ATOM 1129 C C . SER A 1 141 ? 4.533 -11.126 3.790 1.00 94.31 141 SER A C 1
ATOM 1131 O O . SER A 1 141 ? 3.350 -11.266 3.458 1.00 94.31 141 SER A O 1
ATOM 1133 N N . TYR A 1 142 ? 5.477 -10.730 2.935 1.00 95.94 142 TYR A N 1
ATOM 1134 C CA . TYR A 1 142 ? 5.177 -10.424 1.533 1.00 95.94 142 TYR A CA 1
ATOM 1135 C C . TYR A 1 142 ? 4.532 -11.597 0.793 1.00 95.94 142 TYR A C 1
ATOM 1137 O O . TYR A 1 142 ? 3.644 -11.393 -0.029 1.00 95.94 142 TYR A O 1
ATOM 1145 N N . ASP A 1 143 ? 4.933 -12.827 1.120 1.00 95.06 143 ASP A N 1
ATOM 1146 C CA . ASP A 1 143 ? 4.383 -14.026 0.505 1.00 95.06 143 ASP A CA 1
ATOM 1147 C C . ASP A 1 143 ? 2.878 -14.136 0.793 1.00 95.06 143 ASP A C 1
ATOM 1149 O O . ASP A 1 143 ? 2.079 -14.335 -0.122 1.00 95.06 143 ASP A O 1
ATOM 1153 N N . LEU A 1 144 ? 2.443 -13.951 2.042 1.00 95.44 144 LEU A N 1
ATOM 1154 C CA . LEU A 1 144 ? 1.015 -13.969 2.360 1.00 95.44 144 LEU A CA 1
ATOM 1155 C C . LEU A 1 144 ? 0.287 -12.741 1.785 1.00 95.44 144 LEU A C 1
ATOM 1157 O O . LEU A 1 144 ? -0.835 -12.880 1.287 1.00 95.44 144 LEU A O 1
ATOM 1161 N N . LEU A 1 145 ? 0.924 -11.564 1.790 1.00 97.44 145 LEU A N 1
ATOM 1162 C CA . LEU A 1 145 ? 0.353 -10.322 1.250 1.00 97.44 145 LEU A CA 1
ATOM 1163 C C . LEU A 1 145 ? 0.006 -10.425 -0.234 1.00 97.44 145 LEU A C 1
ATOM 1165 O O . LEU A 1 145 ? -1.016 -9.891 -0.665 1.00 97.44 145 LEU A O 1
ATOM 1169 N N . ASP A 1 146 ? 0.817 -11.149 -1.002 1.00 98.12 146 ASP A N 1
ATOM 1170 C CA . ASP A 1 146 ? 0.629 -11.351 -2.440 1.00 98.12 146 ASP A CA 1
ATOM 1171 C C . ASP A 1 146 ? -0.720 -11.994 -2.787 1.00 98.12 146 ASP A C 1
ATOM 1173 O O . ASP A 1 146 ? -1.192 -11.834 -3.907 1.00 98.12 146 ASP A O 1
ATOM 1177 N N . THR A 1 147 ? -1.370 -12.670 -1.832 1.00 96.75 147 THR A N 1
ATOM 1178 C CA . THR A 1 147 ? -2.718 -13.247 -2.009 1.00 96.75 147 THR A CA 1
ATOM 1179 C C . THR A 1 147 ? -3.853 -12.222 -1.890 1.00 96.75 147 THR A C 1
ATOM 1181 O O . THR A 1 147 ? -5.005 -12.530 -2.194 1.00 96.75 147 THR A O 1
ATOM 1184 N N . TYR A 1 148 ? -3.549 -11.009 -1.422 1.00 97.62 148 TYR A N 1
ATOM 1185 C CA . TYR A 1 148 ? -4.512 -9.923 -1.225 1.00 97.62 148 TYR A CA 1
ATOM 1186 C C . TYR A 1 148 ? -4.387 -8.816 -2.268 1.00 97.62 148 TYR A C 1
ATOM 1188 O O . TYR A 1 148 ? -5.372 -8.137 -2.560 1.00 97.62 148 TYR A O 1
ATOM 1196 N N . LEU A 1 149 ? -3.178 -8.579 -2.780 1.00 98.12 149 LEU A N 1
ATOM 1197 C CA . LEU A 1 149 ? -2.896 -7.417 -3.612 1.00 98.12 149 LEU A CA 1
ATOM 1198 C C . LEU A 1 149 ? -2.990 -7.746 -5.105 1.00 98.12 149 LEU A C 1
ATOM 1200 O O . LEU A 1 149 ? -2.367 -8.704 -5.555 1.00 98.12 149 LEU A O 1
ATOM 1204 N N . PRO A 1 150 ? -3.688 -6.920 -5.904 1.00 97.44 150 PRO A N 1
ATOM 1205 C CA . PRO A 1 150 ? -3.641 -7.010 -7.361 1.00 97.44 150 PRO A CA 1
ATOM 1206 C C . PRO A 1 150 ? -2.242 -6.727 -7.938 1.00 97.44 150 PRO A C 1
ATOM 1208 O O . PRO A 1 150 ? -1.471 -5.941 -7.380 1.00 97.44 150 PRO A O 1
ATOM 1211 N N . ILE A 1 151 ? -1.951 -7.268 -9.127 1.00 97.75 151 ILE A N 1
ATOM 1212 C CA . ILE A 1 151 ? -0.640 -7.150 -9.797 1.00 97.75 151 ILE A CA 1
ATOM 1213 C C . ILE A 1 151 ? -0.212 -5.697 -10.045 1.00 97.75 151 ILE A C 1
ATOM 1215 O O . ILE A 1 151 ? 0.976 -5.366 -10.095 1.00 97.75 151 ILE A O 1
ATOM 1219 N N . ASP A 1 152 ? -1.164 -4.769 -10.160 1.00 96.00 152 ASP A N 1
ATOM 1220 C CA . ASP A 1 152 ? -0.858 -3.372 -10.444 1.00 96.00 152 ASP A CA 1
ATOM 1221 C C . ASP A 1 152 ? -0.210 -2.609 -9.269 1.00 96.00 152 ASP A C 1
ATOM 1223 O O . ASP A 1 152 ? 0.300 -1.500 -9.487 1.00 96.00 152 ASP A O 1
ATOM 1227 N N . PHE A 1 153 ? -0.145 -3.212 -8.074 1.00 98.38 153 PHE A N 1
ATOM 1228 C CA . PHE A 1 153 ? 0.685 -2.771 -6.944 1.00 98.38 153 PHE A CA 1
ATOM 1229 C C . PHE A 1 153 ? 2.186 -3.015 -7.185 1.00 98.38 153 PHE A C 1
ATOM 1231 O O . PHE A 1 153 ? 3.026 -2.296 -6.647 1.00 98.38 153 PHE A O 1
ATOM 1238 N N . TYR A 1 154 ? 2.538 -3.946 -8.076 1.00 98.38 154 TYR A N 1
ATOM 1239 C CA . TYR A 1 154 ? 3.913 -4.391 -8.331 1.00 98.38 154 TYR A CA 1
ATOM 1240 C C . TYR A 1 154 ? 4.565 -3.673 -9.522 1.00 98.38 154 TYR A C 1
ATOM 1242 O O . TYR A 1 154 ? 5.717 -3.923 -9.861 1.00 98.38 154 TYR A O 1
ATOM 1250 N N . LYS A 1 155 ? 3.895 -2.680 -10.124 1.00 98.06 155 LYS A N 1
ATOM 1251 C CA . LYS A 1 155 ? 4.386 -1.885 -11.279 1.00 98.06 155 LYS A CA 1
ATOM 1252 C C . LYS A 1 155 ? 5.727 -1.171 -11.079 1.00 98.06 155 LYS A C 1
ATOM 1254 O O . LYS A 1 155 ? 6.299 -0.658 -12.055 1.00 98.06 155 LYS A O 1
ATOM 1259 N N . HIS A 1 156 ? 6.167 -1.044 -9.831 1.00 98.06 156 HIS A N 1
ATOM 1260 C CA . HIS A 1 156 ? 7.410 -0.389 -9.437 1.00 98.06 156 HIS A CA 1
ATOM 1261 C C . HIS A 1 156 ? 8.380 -1.332 -8.712 1.00 98.06 156 HIS A C 1
ATOM 1263 O O . HIS A 1 156 ? 9.410 -0.852 -8.248 1.00 98.06 156 HIS A O 1
ATOM 1269 N N . VAL A 1 157 ? 8.093 -2.641 -8.651 1.00 97.38 157 VAL A N 1
ATOM 1270 C CA . VAL A 1 157 ? 9.000 -3.645 -8.078 1.00 97.38 157 VAL A CA 1
ATOM 1271 C C . VAL A 1 157 ? 10.393 -3.524 -8.696 1.00 97.38 157 VAL A C 1
ATOM 1273 O O . VAL A 1 157 ? 10.538 -3.328 -9.905 1.00 97.38 157 VAL A O 1
ATOM 1276 N N . GLN A 1 158 ? 11.427 -3.569 -7.855 1.00 96.25 158 GLN A N 1
ATOM 1277 C CA . GLN A 1 158 ? 12.807 -3.315 -8.283 1.00 96.25 158 GLN A CA 1
ATOM 1278 C C . GLN A 1 158 ? 13.621 -4.572 -8.584 1.00 96.25 158 GLN A C 1
ATOM 1280 O O . GLN A 1 158 ? 14.651 -4.466 -9.250 1.00 96.25 158 GLN A O 1
ATOM 1285 N N . GLY A 1 159 ? 13.167 -5.739 -8.123 1.00 93.94 159 GLY A N 1
ATOM 1286 C CA . GLY A 1 159 ? 13.793 -7.030 -8.398 1.00 93.94 159 GLY A CA 1
ATOM 1287 C C . GLY A 1 159 ? 12.915 -7.897 -9.292 1.00 93.94 159 GLY A C 1
ATOM 1288 O O . GLY A 1 159 ? 11.741 -8.081 -8.990 1.00 93.94 159 GLY A O 1
ATOM 1289 N N . PHE A 1 160 ? 13.501 -8.457 -10.351 1.00 94.56 160 PHE A N 1
ATOM 1290 C CA . PHE A 1 160 ? 12.803 -9.358 -11.271 1.00 94.56 160 PHE A CA 1
ATOM 1291 C C . PHE A 1 160 ? 12.303 -10.620 -10.555 1.00 94.56 160 PHE A C 1
ATOM 1293 O O . PHE A 1 160 ? 11.115 -10.908 -10.582 1.00 94.56 160 PHE A O 1
ATOM 1300 N N . ARG A 1 161 ? 13.177 -11.273 -9.777 1.00 95.50 161 ARG A N 1
ATOM 1301 C CA . ARG A 1 161 ? 12.826 -12.449 -8.964 1.00 95.50 161 ARG A CA 1
ATOM 1302 C C . ARG A 1 161 ? 11.598 -12.231 -8.074 1.00 95.50 161 ARG A C 1
ATOM 1304 O O . ARG A 1 161 ? 10.745 -13.099 -7.973 1.00 95.50 161 ARG A O 1
ATOM 1311 N N . ARG A 1 162 ? 11.485 -11.057 -7.446 1.00 96.62 162 ARG A N 1
ATOM 1312 C CA . ARG A 1 162 ? 10.337 -10.731 -6.588 1.00 96.62 162 ARG A CA 1
ATOM 1313 C C . ARG A 1 162 ? 9.023 -10.689 -7.376 1.00 96.62 162 ARG A C 1
ATOM 1315 O O . ARG A 1 162 ? 7.979 -11.054 -6.842 1.00 96.62 162 ARG A O 1
ATOM 1322 N N . LEU A 1 163 ? 9.075 -10.213 -8.621 1.00 97.19 163 LEU A N 1
ATOM 1323 C CA . LEU A 1 163 ? 7.927 -10.204 -9.524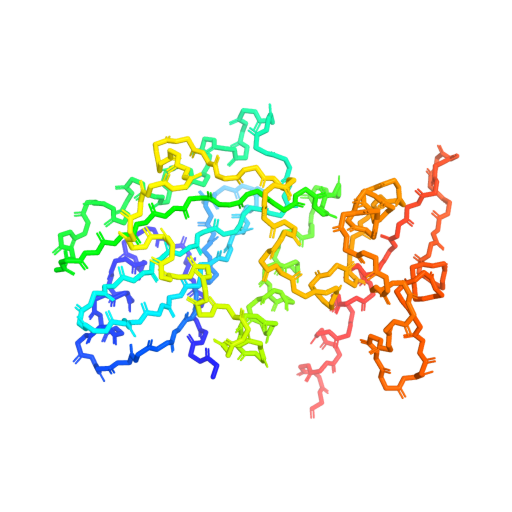 1.00 97.19 163 LEU A CA 1
ATOM 1324 C C . LEU A 1 163 ? 7.549 -11.628 -9.952 1.00 97.19 163 LEU A C 1
ATOM 1326 O O . LEU A 1 163 ? 6.368 -11.961 -9.946 1.00 97.19 163 LEU A O 1
ATOM 1330 N N . GLU A 1 164 ? 8.534 -12.474 -10.264 1.00 97.81 164 GLU A N 1
ATOM 1331 C CA . GLU A 1 164 ? 8.300 -13.895 -10.561 1.00 97.81 164 GLU A CA 1
ATOM 1332 C C . GLU A 1 164 ? 7.651 -14.625 -9.379 1.00 97.81 164 GLU A C 1
ATOM 1334 O O . GLU A 1 164 ? 6.712 -15.393 -9.574 1.00 97.81 164 GLU A O 1
ATOM 1339 N N . GLU A 1 165 ? 8.106 -14.350 -8.151 1.00 98.19 165 GLU A N 1
ATOM 1340 C CA . GLU A 1 165 ? 7.521 -14.895 -6.920 1.00 98.19 165 GLU A CA 1
ATOM 1341 C C . GLU A 1 165 ? 6.028 -14.536 -6.801 1.00 98.19 165 GLU A C 1
ATOM 1343 O O . GLU A 1 165 ? 5.209 -15.425 -6.561 1.00 98.19 165 GLU A O 1
ATOM 1348 N N . TYR A 1 166 ? 5.655 -13.275 -7.065 1.00 98.50 166 TYR A N 1
ATOM 1349 C CA . TYR A 1 166 ? 4.248 -12.853 -7.072 1.00 98.50 166 TYR A CA 1
ATOM 1350 C C . TYR A 1 166 ? 3.429 -13.595 -8.137 1.00 98.50 166 TYR A C 1
ATOM 1352 O O . TYR A 1 166 ? 2.354 -14.121 -7.843 1.00 98.50 166 TYR A O 1
ATOM 1360 N N . VAL A 1 167 ? 3.925 -13.635 -9.378 1.00 98.06 167 VAL A N 1
ATOM 1361 C CA . VAL A 1 167 ? 3.213 -14.232 -10.522 1.00 98.06 167 VAL A CA 1
ATOM 1362 C C . VAL A 1 167 ? 3.018 -15.730 -10.322 1.00 98.06 167 VAL A C 1
ATOM 1364 O O . VAL A 1 167 ? 1.931 -16.248 -10.558 1.00 98.06 167 VAL A O 1
ATOM 1367 N N . LYS A 1 168 ? 4.040 -16.429 -9.818 1.00 97.94 168 LYS A N 1
ATOM 1368 C CA . LYS A 1 168 ? 3.950 -17.857 -9.496 1.00 97.94 168 LYS A CA 1
ATOM 1369 C C . LYS A 1 168 ? 2.827 -18.140 -8.495 1.00 97.94 168 LYS A C 1
ATOM 1371 O O . LYS A 1 168 ? 2.180 -19.181 -8.584 1.00 97.94 168 LYS A O 1
ATOM 1376 N N . LYS A 1 169 ? 2.602 -17.226 -7.549 1.00 97.19 169 LYS A N 1
ATOM 1377 C CA . LYS A 1 169 ? 1.537 -17.333 -6.548 1.00 97.19 169 LYS A CA 1
ATOM 1378 C C . LYS A 1 169 ? 0.165 -16.897 -7.064 1.00 97.19 169 LYS A C 1
ATOM 1380 O O . LYS A 1 169 ? -0.848 -17.359 -6.546 1.00 97.19 169 LYS A O 1
ATOM 1385 N N . ASN A 1 170 ? 0.132 -16.064 -8.101 1.00 97.88 170 ASN A N 1
ATOM 1386 C CA . ASN A 1 170 ? -1.081 -15.544 -8.724 1.00 97.88 170 ASN A CA 1
ATOM 1387 C C . ASN A 1 170 ? -1.104 -15.863 -10.233 1.00 97.88 170 ASN A C 1
ATOM 1389 O O . ASN A 1 170 ? -0.931 -14.949 -11.050 1.00 97.88 170 ASN A O 1
ATOM 1393 N N . PRO A 1 171 ? -1.298 -17.138 -10.631 1.00 97.00 171 PRO A N 1
ATOM 1394 C CA . PRO A 1 171 ? -1.296 -17.527 -12.039 1.00 97.00 171 PRO A CA 1
ATOM 1395 C C . PRO A 1 171 ? -2.334 -16.754 -12.859 1.00 97.00 171 PRO A C 1
ATOM 1397 O O . PRO A 1 171 ? -3.468 -16.563 -12.421 1.00 97.00 171 PRO A O 1
ATOM 1400 N N . GLY A 1 172 ? -1.953 -16.325 -14.061 1.00 97.06 172 GLY A N 1
ATOM 1401 C CA . GLY A 1 172 ? -2.768 -15.499 -14.951 1.00 97.06 172 GLY A CA 1
ATOM 1402 C C . GLY A 1 172 ? -2.476 -14.002 -14.827 1.00 97.06 172 GLY A C 1
ATOM 1403 O O . GLY A 1 172 ? -2.690 -13.265 -15.794 1.00 97.06 172 GLY A O 1
ATOM 1404 N N . SER A 1 173 ? -1.915 -13.552 -13.698 1.00 97.38 173 SER A N 1
ATOM 1405 C CA . SER A 1 173 ? -1.550 -12.144 -13.490 1.00 97.38 173 SER A CA 1
ATOM 1406 C C . SER A 1 173 ? -0.460 -11.650 -14.447 1.00 97.38 173 SER A C 1
ATOM 1408 O O . SER A 1 173 ? -0.388 -10.457 -14.747 1.00 97.38 173 SER A O 1
ATOM 1410 N N . GLU A 1 174 ? 0.357 -12.551 -15.000 1.00 96.62 174 GLU A N 1
ATOM 1411 C CA . GLU A 1 174 ? 1.367 -12.231 -16.009 1.00 96.62 174 GLU A CA 1
ATOM 1412 C C . GLU A 1 174 ? 0.776 -11.723 -17.325 1.00 96.62 174 GLU A C 1
ATOM 1414 O O . GLU A 1 174 ? 1.452 -11.005 -18.061 1.00 96.62 174 GLU A O 1
ATOM 1419 N N . LYS A 1 175 ? -0.488 -12.063 -17.605 1.00 97.44 175 LYS A N 1
ATOM 1420 C CA . LYS A 1 175 ? -1.209 -11.668 -18.823 1.00 97.44 175 LYS A CA 1
ATOM 1421 C C . LYS A 1 175 ? -2.050 -10.408 -18.624 1.00 97.44 175 LYS A C 1
ATOM 1423 O O . LYS A 1 175 ? -2.594 -9.878 -19.590 1.00 97.44 175 LYS A O 1
ATOM 1428 N N . GLU A 1 176 ? -2.184 -9.922 -17.390 1.00 97.50 176 GLU A N 1
ATOM 1429 C CA . GLU A 1 176 ? -2.986 -8.738 -17.096 1.00 97.50 176 GLU A CA 1
ATOM 1430 C C . GLU A 1 176 ? -2.341 -7.458 -17.635 1.00 97.50 176 GLU A C 1
ATOM 1432 O O . GLU A 1 176 ? -1.152 -7.189 -17.450 1.00 97.50 176 GLU A O 1
ATOM 1437 N N . ILE A 1 177 ? -3.168 -6.600 -18.234 1.00 97.81 177 ILE A N 1
ATOM 1438 C CA . ILE A 1 177 ? -2.742 -5.287 -18.716 1.00 97.81 177 ILE A CA 1
ATOM 1439 C C . ILE A 1 177 ? -2.663 -4.300 -17.549 1.00 97.81 177 ILE A C 1
ATOM 1441 O O . ILE A 1 177 ? -3.667 -3.904 -16.955 1.00 97.81 177 ILE A O 1
ATOM 1445 N N . VAL A 1 178 ? -1.452 -3.827 -17.241 1.00 96.44 178 VAL A N 1
ATOM 1446 C CA . VAL A 1 178 ? -1.198 -3.012 -16.037 1.00 96.44 178 VAL A CA 1
ATOM 1447 C C . VAL A 1 178 ? -1.188 -1.507 -16.301 1.00 96.44 178 VAL A C 1
ATOM 1449 O O . VAL A 1 178 ? -1.007 -0.698 -15.374 1.00 96.44 178 VAL A O 1
ATOM 1452 N N . ASN A 1 179 ? -1.312 -1.071 -17.557 1.00 93.81 179 ASN A N 1
ATOM 1453 C CA . ASN A 1 179 ? -1.347 0.346 -17.908 1.00 93.81 179 ASN A CA 1
ATOM 1454 C C . ASN A 1 179 ? -2.010 0.640 -19.266 1.00 93.81 179 ASN A C 1
ATOM 1456 O O . ASN A 1 179 ? -2.261 -0.248 -20.065 1.00 93.81 179 ASN A O 1
ATOM 1460 N N . LYS A 1 180 ? -2.245 1.932 -19.536 1.00 94.31 180 LYS A N 1
ATOM 1461 C CA . LYS A 1 180 ? -2.899 2.424 -20.761 1.00 94.31 180 LYS A CA 1
ATOM 1462 C C . LYS A 1 180 ? -2.091 2.229 -22.056 1.00 94.31 180 LYS A C 1
ATOM 1464 O O . LYS A 1 180 ? -2.614 2.515 -23.120 1.00 94.31 180 LYS A O 1
ATOM 1469 N N . LYS A 1 181 ? -0.829 1.795 -21.981 1.00 95.88 181 LYS A N 1
ATOM 1470 C CA . LYS A 1 181 ? -0.000 1.442 -23.147 1.00 95.88 181 LYS A CA 1
ATOM 1471 C C . LYS A 1 181 ? -0.162 -0.023 -23.561 1.00 95.88 181 LYS A C 1
ATOM 1473 O O . LYS A 1 181 ? 0.621 -0.492 -24.371 1.00 95.88 181 LYS A O 1
ATOM 1478 N N . ASN A 1 182 ? -1.144 -0.722 -22.989 1.00 96.75 182 ASN A N 1
ATOM 1479 C CA . ASN A 1 182 ? -1.420 -2.126 -23.267 1.00 96.75 182 ASN A CA 1
ATOM 1480 C C . ASN A 1 182 ? -0.235 -3.062 -22.971 1.00 96.75 182 ASN A C 1
ATOM 1482 O O . ASN A 1 182 ? 0.014 -4.001 -23.711 1.00 96.75 182 ASN A O 1
ATOM 1486 N N . GLU A 1 183 ? 0.503 -2.778 -21.893 1.00 97.88 183 GLU A N 1
ATOM 1487 C CA . GLU A 1 183 ? 1.632 -3.605 -21.451 1.00 97.88 183 GLU A CA 1
ATOM 1488 C C . GLU A 1 183 ? 1.209 -4.510 -20.289 1.00 97.88 183 GLU A C 1
ATOM 1490 O O . GLU A 1 183 ? 0.550 -4.047 -19.343 1.00 97.88 183 GLU A O 1
ATOM 1495 N N . THR A 1 184 ? 1.691 -5.747 -20.318 1.00 98.19 184 THR A N 1
ATOM 1496 C CA . THR A 1 184 ? 1.772 -6.665 -19.179 1.00 98.19 184 THR A CA 1
ATOM 1497 C C . THR A 1 184 ? 2.754 -6.161 -18.118 1.00 98.19 184 THR A C 1
ATOM 1499 O O . THR A 1 184 ? 3.481 -5.171 -18.298 1.00 98.19 184 THR A O 1
ATOM 1502 N N . ILE A 1 185 ? 2.791 -6.831 -16.962 1.00 97.81 185 ILE A N 1
ATOM 1503 C CA . ILE A 1 185 ? 3.721 -6.463 -15.892 1.00 97.81 185 ILE A CA 1
ATOM 1504 C C . ILE A 1 185 ? 5.191 -6.703 -16.271 1.00 97.81 185 ILE A C 1
ATOM 1506 O O . ILE A 1 185 ? 6.034 -5.869 -15.930 1.00 97.81 185 ILE A O 1
ATOM 1510 N N . PHE A 1 186 ? 5.492 -7.775 -17.012 1.00 97.62 186 PHE A N 1
ATOM 1511 C CA . PHE A 1 186 ? 6.854 -8.113 -17.435 1.00 97.62 186 PHE A CA 1
ATOM 1512 C C . PHE A 1 186 ? 7.365 -7.170 -18.525 1.00 97.62 186 PHE A C 1
ATOM 1514 O O . PHE A 1 186 ? 8.418 -6.565 -18.336 1.00 97.62 186 PHE A O 1
ATOM 1521 N N . GLU A 1 187 ? 6.579 -6.910 -19.576 1.00 98.06 187 GLU A N 1
ATOM 1522 C CA . GLU A 1 187 ? 6.933 -5.924 -20.616 1.00 98.06 187 GLU A CA 1
ATOM 1523 C C . GLU A 1 187 ? 7.187 -4.541 -19.999 1.00 98.06 187 GLU A C 1
ATOM 1525 O O . GLU A 1 187 ? 8.150 -3.831 -20.315 1.00 98.06 187 GLU A O 1
ATOM 1530 N N . ARG A 1 188 ? 6.335 -4.155 -19.039 1.00 97.44 188 ARG A N 1
ATOM 1531 C CA . ARG A 1 188 ? 6.534 -2.925 -18.281 1.00 97.44 188 ARG A CA 1
ATOM 1532 C C . ARG A 1 188 ? 7.842 -2.963 -17.490 1.00 97.44 188 ARG A C 1
ATOM 1534 O O . ARG A 1 188 ? 8.531 -1.939 -17.457 1.00 97.44 188 ARG A O 1
ATOM 1541 N N . PHE A 1 189 ? 8.146 -4.056 -16.795 1.00 96.88 189 PHE A N 1
ATOM 1542 C CA . PHE A 1 189 ? 9.366 -4.192 -16.000 1.00 96.88 189 PHE A CA 1
ATOM 1543 C C . PHE A 1 189 ? 10.610 -4.069 -16.889 1.00 96.88 189 PHE A C 1
ATOM 1545 O O . PHE A 1 189 ? 11.480 -3.240 -16.607 1.00 96.88 189 PHE A O 1
ATOM 1552 N N . GLU A 1 190 ? 10.655 -4.800 -18.000 1.00 95.75 190 GLU A N 1
ATOM 1553 C CA . GLU A 1 190 ? 11.756 -4.791 -18.969 1.00 95.75 190 GLU A CA 1
ATOM 1554 C C . GLU A 1 190 ? 12.013 -3.391 -19.527 1.00 95.75 190 GLU A C 1
ATOM 1556 O O . GLU A 1 190 ? 13.131 -2.885 -19.437 1.00 95.75 190 GLU A O 1
ATOM 1561 N N . ARG A 1 191 ? 10.966 -2.672 -19.954 1.00 96.06 191 ARG A N 1
ATOM 1562 C CA . ARG A 1 191 ? 11.096 -1.287 -20.448 1.00 96.06 191 ARG A CA 1
ATOM 1563 C C . ARG A 1 191 ? 11.697 -0.308 -19.426 1.00 96.06 191 ARG A C 1
ATOM 1565 O O . ARG A 1 191 ? 12.169 0.779 -19.781 1.00 96.06 191 ARG A O 1
ATOM 1572 N N . HIS A 1 192 ? 11.620 -0.623 -18.135 1.00 95.62 192 HIS A N 1
ATOM 1573 C CA . HIS A 1 192 ? 12.201 0.199 -17.069 1.00 95.62 192 HIS A CA 1
ATOM 1574 C C . HIS A 1 192 ? 13.470 -0.408 -16.473 1.00 95.62 192 HIS A C 1
ATOM 1576 O O . HIS A 1 192 ? 14.035 0.202 -15.563 1.00 95.62 192 HIS A O 1
ATOM 1582 N N . THR A 1 193 ? 13.923 -1.556 -16.972 1.00 94.25 193 THR A N 1
ATOM 1583 C CA . THR A 1 193 ? 15.145 -2.205 -16.515 1.00 94.25 193 THR A CA 1
ATOM 1584 C C . THR A 1 193 ? 16.359 -1.415 -16.983 1.00 94.25 193 THR A C 1
ATOM 1586 O O . THR A 1 193 ? 16.418 -0.906 -18.100 1.00 94.25 193 THR A O 1
ATOM 1589 N N . MET A 1 194 ? 17.322 -1.272 -16.083 1.00 90.31 194 MET A N 1
ATOM 1590 C CA . MET A 1 194 ? 18.621 -0.673 -16.337 1.00 90.31 194 MET A CA 1
ATOM 1591 C C . MET A 1 194 ? 19.703 -1.555 -15.721 1.00 90.31 194 MET A C 1
ATOM 1593 O O . MET A 1 194 ? 19.497 -2.154 -14.662 1.00 90.31 194 MET A O 1
ATOM 1597 N N . VAL A 1 195 ? 20.874 -1.589 -16.354 1.00 83.75 195 VAL A N 1
ATOM 1598 C CA . VAL A 1 195 ? 22.060 -2.253 -15.807 1.00 83.75 195 VAL A CA 1
ATOM 1599 C C . VAL A 1 195 ? 22.799 -1.262 -14.911 1.00 83.75 195 VAL A C 1
ATOM 1601 O O . VAL A 1 195 ? 23.251 -0.214 -15.370 1.00 83.75 195 VAL A O 1
ATOM 1604 N N . LYS A 1 196 ? 22.943 -1.577 -13.621 1.00 75.00 196 LYS A N 1
ATOM 1605 C CA . LYS A 1 196 ? 23.756 -0.797 -12.676 1.00 75.00 196 LYS A CA 1
ATOM 1606 C C . LYS A 1 196 ? 24.741 -1.725 -11.979 1.00 75.00 196 LYS A C 1
ATOM 1608 O O . LYS A 1 196 ? 24.326 -2.656 -11.297 1.00 75.00 196 LYS A O 1
ATOM 1613 N N . ARG A 1 197 ? 26.047 -1.463 -12.131 1.00 73.62 197 ARG A N 1
ATOM 1614 C CA . ARG A 1 197 ? 27.131 -2.290 -11.551 1.00 73.62 197 ARG A CA 1
ATOM 1615 C C . ARG A 1 197 ? 26.968 -3.790 -11.871 1.00 73.62 197 ARG A C 1
ATOM 1617 O O . ARG A 1 197 ? 27.065 -4.629 -10.983 1.00 73.62 197 ARG A O 1
ATOM 1624 N N . GLY A 1 198 ? 26.625 -4.108 -13.122 1.00 75.62 198 GLY A N 1
ATOM 1625 C CA . GLY A 1 198 ? 26.414 -5.486 -13.584 1.00 75.62 198 GLY A CA 1
ATOM 1626 C C . GLY A 1 198 ? 25.121 -6.159 -13.101 1.00 75.62 198 GLY A C 1
ATOM 1627 O O . GLY A 1 198 ? 24.930 -7.339 -13.364 1.00 75.62 198 GLY A O 1
ATOM 1628 N N . ARG A 1 199 ? 24.222 -5.445 -12.405 1.00 77.00 199 ARG A N 1
ATOM 1629 C CA . ARG A 1 199 ? 22.922 -5.976 -11.965 1.00 77.00 199 ARG A CA 1
ATOM 1630 C C . ARG A 1 199 ? 21.769 -5.289 -12.687 1.00 77.00 199 ARG A C 1
ATOM 1632 O O . ARG A 1 199 ? 21.729 -4.060 -12.766 1.00 77.00 199 ARG A O 1
ATOM 1639 N N . ASN A 1 200 ? 20.808 -6.086 -13.147 1.00 81.38 200 ASN A N 1
ATOM 1640 C CA . ASN A 1 200 ? 19.546 -5.593 -13.692 1.00 81.38 200 ASN A CA 1
ATOM 1641 C C . ASN A 1 200 ? 18.654 -5.096 -12.551 1.00 81.38 200 ASN A C 1
ATOM 1643 O O . ASN A 1 200 ? 18.346 -5.841 -11.620 1.00 81.38 200 ASN A O 1
ATOM 1647 N N . MET A 1 201 ? 18.244 -3.832 -12.615 1.00 86.31 201 MET A N 1
ATOM 1648 C CA . MET A 1 201 ? 17.319 -3.228 -11.657 1.00 86.31 201 MET A CA 1
ATOM 1649 C C . MET A 1 201 ? 16.293 -2.364 -12.381 1.00 86.31 201 MET A C 1
ATOM 1651 O O . MET A 1 201 ? 16.620 -1.655 -13.332 1.00 86.31 201 MET A O 1
ATOM 1655 N N . SER A 1 202 ? 15.053 -2.363 -11.897 1.00 93.62 202 SER A N 1
ATOM 1656 C CA . SER A 1 202 ? 14.021 -1.488 -12.454 1.00 93.62 202 SER A CA 1
ATOM 1657 C C . SER A 1 202 ? 14.165 -0.052 -11.939 1.00 93.62 202 SER A C 1
ATOM 1659 O O . SER A 1 202 ? 14.076 0.225 -10.742 1.00 93.62 202 SER A O 1
ATOM 1661 N N . ALA A 1 203 ? 14.317 0.903 -12.856 1.00 95.31 203 ALA A N 1
ATOM 1662 C CA . ALA A 1 203 ? 14.301 2.341 -12.581 1.00 95.31 203 ALA A CA 1
ATOM 1663 C C . ALA A 1 203 ? 12.877 2.937 -12.609 1.00 95.31 203 ALA A C 1
ATOM 1665 O O . ALA A 1 203 ? 12.700 4.157 -12.672 1.00 95.31 203 ALA A O 1
ATOM 1666 N N . SER A 1 204 ? 11.843 2.089 -12.558 1.00 97.06 204 SER A N 1
ATOM 1667 C CA . SER A 1 204 ? 10.430 2.485 -12.638 1.00 97.06 204 SER A CA 1
ATOM 1668 C C . SER A 1 204 ? 10.041 3.534 -11.582 1.00 97.06 204 SER A C 1
ATOM 1670 O O . SER A 1 204 ? 9.371 4.508 -11.924 1.00 97.06 204 SER A O 1
ATOM 1672 N N . ALA A 1 205 ? 10.512 3.400 -10.334 1.00 97.06 205 ALA A N 1
ATOM 1673 C CA . ALA A 1 205 ? 10.274 4.383 -9.267 1.00 97.06 205 ALA A CA 1
ATOM 1674 C C . ALA A 1 205 ? 10.949 5.747 -9.536 1.00 97.06 205 ALA A C 1
ATOM 1676 O O . ALA A 1 205 ? 10.312 6.791 -9.425 1.00 97.06 205 ALA A O 1
ATOM 1677 N N . HIS A 1 206 ? 12.186 5.759 -10.041 1.00 96.50 206 HIS A N 1
ATOM 1678 C CA . HIS A 1 206 ? 12.887 7.004 -10.382 1.00 96.50 206 HIS A CA 1
ATOM 1679 C C . HIS A 1 206 ? 12.160 7.767 -11.503 1.00 96.50 206 HIS A C 1
ATOM 1681 O O . HIS A 1 206 ? 11.942 8.975 -11.410 1.00 96.50 206 HIS A O 1
ATOM 1687 N N . LYS A 1 207 ? 11.701 7.057 -12.547 1.00 96.69 207 LYS A N 1
ATOM 1688 C CA . LYS A 1 207 ? 10.880 7.658 -13.615 1.00 96.69 207 LYS A CA 1
ATOM 1689 C C . LYS A 1 207 ? 9.515 8.127 -13.088 1.00 96.69 207 LYS A C 1
ATOM 1691 O O . LYS A 1 207 ? 8.975 9.127 -13.569 1.00 96.69 207 LYS A O 1
ATOM 1696 N N . LYS A 1 208 ? 8.965 7.442 -12.077 1.00 97.56 208 LYS A N 1
ATOM 1697 C CA . LYS A 1 208 ? 7.745 7.862 -11.380 1.00 97.56 208 LYS A CA 1
ATOM 1698 C C . LYS A 1 208 ? 7.952 9.182 -10.633 1.00 97.56 208 LYS A C 1
ATOM 1700 O O . LYS A 1 208 ? 7.115 10.060 -10.811 1.00 97.56 208 LYS A O 1
ATOM 1705 N N . ARG A 1 209 ? 9.075 9.378 -9.927 1.00 97.69 209 ARG A N 1
ATOM 1706 C CA . ARG A 1 209 ? 9.442 10.674 -9.316 1.00 97.69 209 ARG A CA 1
ATOM 1707 C C . ARG A 1 209 ? 9.389 11.814 -10.326 1.00 97.69 209 ARG A C 1
ATOM 1709 O O . ARG A 1 209 ? 8.692 12.796 -10.105 1.00 97.69 209 ARG A O 1
ATOM 1716 N N . ILE A 1 210 ? 10.081 11.654 -11.455 1.00 97.56 210 ILE A N 1
ATOM 1717 C CA . ILE A 1 210 ? 10.127 12.673 -12.515 1.00 97.56 210 ILE A CA 1
ATOM 1718 C C . ILE A 1 210 ? 8.714 12.994 -13.015 1.00 97.56 210 ILE A C 1
ATOM 1720 O O . ILE A 1 210 ? 8.389 14.152 -13.257 1.00 97.56 210 ILE A O 1
ATOM 1724 N N . THR A 1 211 ? 7.864 11.974 -13.160 1.00 96.69 211 THR A N 1
ATOM 1725 C CA . THR A 1 211 ? 6.471 12.156 -13.592 1.00 96.69 211 THR A CA 1
ATOM 1726 C C . THR A 1 211 ? 5.664 12.967 -12.579 1.00 96.69 211 THR A C 1
ATOM 1728 O O . THR A 1 211 ? 4.957 13.884 -12.984 1.00 96.69 211 THR A O 1
ATOM 1731 N N . GLU A 1 212 ? 5.780 12.658 -11.284 1.00 97.31 212 GLU A N 1
ATOM 1732 C CA . GLU A 1 212 ? 5.086 13.396 -10.217 1.00 97.31 212 GLU A CA 1
ATOM 1733 C C . GLU A 1 212 ? 5.572 14.855 -10.138 1.00 97.31 212 GLU A C 1
ATOM 1735 O O . GLU A 1 212 ? 4.760 15.766 -10.023 1.00 97.31 212 GLU A O 1
ATOM 1740 N N . TYR A 1 213 ? 6.873 15.114 -10.308 1.00 97.62 213 TYR A N 1
ATOM 1741 C CA . TYR A 1 213 ? 7.401 16.487 -10.329 1.00 97.62 213 TYR A CA 1
ATOM 1742 C C . TYR A 1 213 ? 6.900 17.271 -11.543 1.00 97.62 213 TYR A C 1
ATOM 1744 O O . TYR A 1 213 ? 6.454 18.407 -11.415 1.00 97.62 213 TYR A O 1
ATOM 1752 N N . LYS A 1 214 ? 6.894 16.649 -12.728 1.00 97.19 214 LYS A N 1
ATOM 1753 C CA . LYS A 1 214 ? 6.355 17.274 -13.944 1.00 97.19 214 LYS A CA 1
ATOM 1754 C C . LYS A 1 214 ? 4.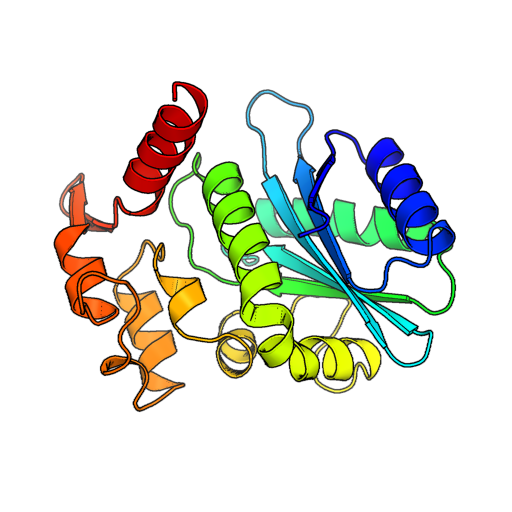871 17.611 -13.836 1.00 97.19 214 LYS A C 1
ATOM 1756 O O . LYS A 1 214 ? 4.450 18.571 -14.467 1.00 97.19 214 LYS A O 1
ATOM 1761 N N . SER A 1 215 ? 4.085 16.852 -13.070 1.00 95.62 215 SER A N 1
ATOM 1762 C CA . SER A 1 215 ? 2.668 17.176 -12.866 1.00 95.62 215 SER A CA 1
ATOM 1763 C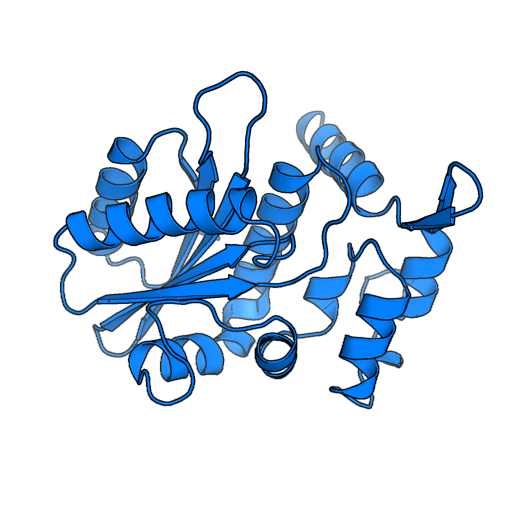 C . SER A 1 215 ? 2.420 18.381 -11.962 1.00 95.62 215 SER A C 1
ATOM 1765 O O . SER A 1 215 ? 1.316 18.898 -12.000 1.00 95.62 215 SER A O 1
ATOM 1767 N N . LEU A 1 216 ? 3.410 18.827 -11.180 1.00 95.25 216 LEU A N 1
ATOM 1768 C CA . LEU A 1 216 ? 3.299 20.033 -10.346 1.00 95.25 216 LEU A CA 1
ATOM 1769 C C . LEU A 1 216 ? 3.669 21.319 -11.098 1.00 95.25 216 LEU A C 1
ATOM 1771 O O . LEU A 1 216 ? 3.384 22.407 -10.620 1.00 95.25 216 LEU A O 1
ATOM 1775 N N . MET A 1 217 ? 4.337 21.192 -12.246 1.00 93.50 217 MET A N 1
ATOM 1776 C CA . MET A 1 217 ? 4.747 22.319 -13.093 1.00 93.50 217 MET A CA 1
ATOM 1777 C C . MET A 1 217 ? 3.748 22.607 -14.226 1.00 93.50 217 MET A C 1
ATOM 1779 O O . MET A 1 217 ? 4.059 23.383 -15.125 1.00 93.50 217 MET A O 1
ATOM 1783 N N . ARG A 1 218 ? 2.605 21.918 -14.240 1.00 75.62 218 ARG A N 1
ATOM 1784 C CA . ARG A 1 218 ? 1.510 22.101 -15.200 1.00 75.62 218 ARG A CA 1
ATOM 1785 C C . ARG A 1 218 ? 0.338 22.743 -14.489 1.00 75.62 218 ARG A C 1
ATOM 1787 O O . ARG A 1 218 ? -0.358 23.525 -15.162 1.00 75.62 218 ARG A O 1
#

Foldseek 3Di:
DQEDEEEDLVVVLVSVVVCVVVVPQWHKYWYFLDPDDQTATWMWIWGQDPNAIFIEIEDAADVVPVVSVVSVVVSQVSVVVSPDPRYFYAYAYQNQDDDRRLNVLLNVQVRVVCVVCVVLQPVVRVCRSVCPPDDRNGHHYNLNVLVRDQLLSNLRRWDPVSSVSSCVSVPPQQCDQNDPVRDGSVRSQVVQWDQDPNDTTGCRSVVSVVVVVVVVVD

Radius of gyration: 17.03 Å; chains: 1; bounding box: 46×40×46 Å

Secondary structure (DSSP, 8-state):
--EEEE-SHHHHHHHHHHHHHTT-SEEEEEEE---SSS--EEEEEEEEETTEEEEEEEESS-TTSHHHHHHHHHHHHHHHHT--TTEEEEEEE-----STT-HHHHHHHHHHHHHHTTTTTHHHHHHHHH--SS-TTS-B-HHHHTTTS-GGG-TT-S-HHHHHHHHHHSTTGGGS--STT---HHHHHHHTEEEETTEEEE-HHHHHHHHHHHHH--

pLDDT: mean 93.37, std 7.25, range [60.41, 98.75]

Sequence (218 aa):
MNLRLVTTLKDLGASMQKTIGDGIQSSRFIVNVLTSAMPHFVVIDHKTINNKLSFVLFECTRCNNEVSFVLISKVKRAIEGFQLPDFYCSIVEMDIQRSMSECGIFSLALAKKLYLRSDKLEKLHRDNIKGDRWDRDVYLSYDLLDTYLPIDFYKHVQGFRRLEEYVKKNPGSEKEIVNKKNETIFERFERHTMVKRGRNMSASAHKKRITEYKSLMR